Protein AF-A0A959JE28-F1 (afdb_monomer_lite)

pLDDT: mean 93.63, std 6.86, range [55.09, 98.75]

Secondary structure (DSSP, 8-state):
-B-BSSS-EEEEEEEEESSS-EEEEETTEE-HHHHHHHHHHHHHTTTTSGGGGGEEEEEEEEESS-TTS-SSHHHHHHHHHHHHHHHHHHHHHT----HHHHHHHHHHHHHHHSGGGGGGGSSSBEEES--TTSTT--SSSEEE-S---HHHHT-EEEEEE---SPPSS-HHHHHHTTTT-TTHHHHHHHHHHHHHHHHHHHHHT-HHHHHHHHHHHHHHHHHHHHTSSS------HHHHHHHHHHHHHHHHH----EEEE-SSSPEEEEE-GGGHHHHHHHHHHHHHHH--SEEEEEEB-----PPP-

Sequence (309 aa):
SFTLSNAFTETTINYGPGSGQVQFHFAGQENPAFAQRIRSYLKQISTYLPHLSQWDLDIHTDNSFPHSAGIASSASAMSALVLGLVDMEQEVLGASFDEDAFRNRVSFLSRLASGSACRSVFPQGALWGSTPEVAGSSDLFAVGIPALHEDFLRYQDSIIIIHAGAKAVSSSAGHELMNGHPFATSRYDQARQNLKELLHA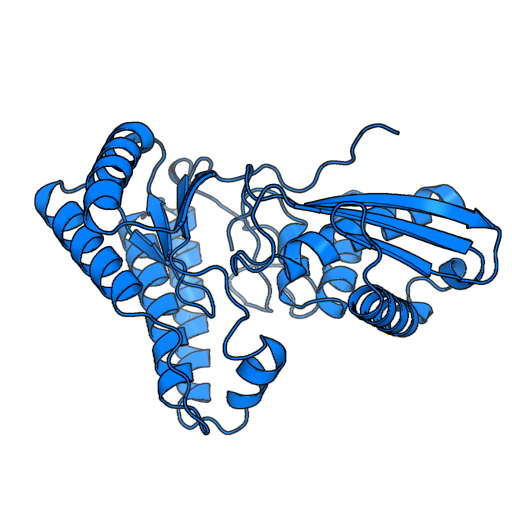LKEGDVNLFGQLAEYEALTLHGLMLCSKPGFTLLKPETLAWIDALRNYRDESGIPVFFTLDAGPNLHILYPYAHQQTVHAWITNQAEHLSPLRVLHDEMGSGPVKLGS

Structure (mmCIF, N/CA/C/O backbone):
data_AF-A0A959JE28-F1
#
_entry.id   AF-A0A959JE28-F1
#
loop_
_atom_site.group_PDB
_atom_site.id
_atom_site.type_symbol
_atom_site.label_atom_id
_atom_site.label_alt_id
_atom_site.label_comp_id
_atom_site.label_asym_id
_atom_site.label_entity_id
_atom_site.label_seq_id
_atom_site.pdbx_PDB_ins_code
_atom_site.Cartn_x
_atom_site.Cartn_y
_atom_site.Cartn_z
_atom_site.occupancy
_atom_site.B_iso_or_equiv
_atom_site.auth_seq_id
_atom_site.auth_comp_id
_atom_site.auth_asym_id
_atom_site.auth_atom_id
_atom_site.pdbx_PDB_model_num
ATOM 1 N N . SER A 1 1 ? -5.929 -3.996 -0.871 1.00 94.12 1 SER A N 1
ATOM 2 C CA . SER A 1 1 ? -5.402 -2.675 -0.467 1.00 94.12 1 SER A CA 1
ATOM 3 C C . SER A 1 1 ? -6.019 -1.617 -1.343 1.00 94.12 1 SER A C 1
ATOM 5 O O . SER A 1 1 ? -6.455 -1.949 -2.441 1.00 94.12 1 SER A O 1
ATOM 7 N N . PHE A 1 2 ? -6.006 -0.378 -0.875 1.00 96.25 2 PHE A N 1
ATOM 8 C CA . PHE A 1 2 ? -6.302 0.793 -1.686 1.00 96.25 2 PHE A CA 1
ATOM 9 C C . PHE A 1 2 ? -5.014 1.390 -2.257 1.00 96.25 2 PHE A C 1
ATOM 11 O O . PHE A 1 2 ? -3.950 1.292 -1.643 1.00 96.25 2 PHE A O 1
ATOM 18 N N . THR A 1 3 ? -5.116 1.922 -3.466 1.00 96.06 3 THR A N 1
ATOM 19 C CA . THR A 1 3 ? -4.095 2.692 -4.170 1.00 96.06 3 THR A CA 1
ATOM 20 C C . THR A 1 3 ? -4.376 4.159 -3.888 1.00 96.06 3 THR A C 1
ATOM 22 O O . THR A 1 3 ? -5.520 4.586 -4.005 1.00 96.06 3 THR A O 1
ATOM 25 N N . LEU A 1 4 ? -3.352 4.917 -3.509 1.00 95.88 4 LEU A N 1
ATOM 26 C CA . LEU A 1 4 ? -3.477 6.318 -3.107 1.00 95.88 4 LEU A CA 1
ATOM 27 C C . LEU A 1 4 ? -2.983 7.271 -4.203 1.00 95.88 4 LEU A C 1
ATOM 29 O O . LEU A 1 4 ? -2.247 6.852 -5.098 1.00 95.88 4 LEU A O 1
ATOM 33 N N . SER A 1 5 ? -3.400 8.536 -4.138 1.00 95.44 5 SER A N 1
ATOM 34 C CA . SER A 1 5 ? -3.108 9.553 -5.159 1.00 95.44 5 SER A CA 1
ATOM 35 C C . SER A 1 5 ? -1.878 10.395 -4.838 1.00 95.44 5 SER A C 1
ATOM 37 O O . SER A 1 5 ? -1.063 10.669 -5.714 1.00 95.44 5 SER A O 1
ATOM 39 N N . ASN A 1 6 ? -1.750 10.839 -3.590 1.00 94.50 6 ASN A N 1
ATOM 40 C CA . ASN A 1 6 ? -0.791 11.861 -3.183 1.00 94.50 6 ASN A CA 1
ATOM 41 C C . ASN A 1 6 ? 0.476 11.260 -2.575 1.00 94.50 6 ASN A C 1
ATOM 43 O O . ASN A 1 6 ? 1.529 11.890 -2.636 1.00 94.50 6 ASN A O 1
ATOM 47 N N . ALA A 1 7 ? 0.408 10.050 -2.024 1.00 92.62 7 ALA A N 1
ATOM 48 C CA . ALA A 1 7 ? 1.541 9.249 -1.588 1.00 92.62 7 ALA A CA 1
ATOM 49 C C . ALA A 1 7 ? 2.053 8.376 -2.746 1.00 92.62 7 ALA A C 1
ATOM 51 O O . ALA A 1 7 ? 1.689 7.206 -2.876 1.00 92.62 7 ALA A O 1
ATOM 52 N N . PHE A 1 8 ? 2.920 8.943 -3.586 1.00 93.19 8 PHE A N 1
ATOM 53 C CA . PHE A 1 8 ? 3.426 8.299 -4.796 1.00 93.19 8 PHE A CA 1
ATOM 54 C C . PHE A 1 8 ? 4.956 8.245 -4.844 1.00 93.19 8 PHE A C 1
ATOM 56 O O . PHE A 1 8 ? 5.663 8.937 -4.106 1.00 93.19 8 PHE A O 1
ATOM 63 N N . THR A 1 9 ? 5.450 7.394 -5.743 1.00 94.56 9 THR A N 1
ATOM 64 C CA . THR A 1 9 ? 6.862 7.281 -6.109 1.00 94.56 9 THR A CA 1
ATOM 65 C C . THR A 1 9 ? 7.016 7.618 -7.580 1.00 94.56 9 THR A C 1
ATOM 67 O O . THR A 1 9 ? 6.320 7.043 -8.415 1.00 94.56 9 THR A O 1
ATOM 70 N N . GLU A 1 10 ? 7.967 8.486 -7.893 1.00 95.56 10 GLU A N 1
ATOM 71 C CA . GLU A 1 10 ? 8.413 8.726 -9.260 1.00 95.56 10 GLU A CA 1
ATOM 72 C C . GLU A 1 10 ? 9.692 7.932 -9.515 1.00 95.56 10 GLU A C 1
ATOM 74 O O . GLU A 1 10 ? 10.532 7.742 -8.628 1.00 95.56 10 GLU A O 1
ATOM 79 N N . THR A 1 11 ? 9.821 7.381 -10.719 1.00 96.31 11 THR A N 1
ATOM 80 C CA . THR A 1 11 ? 11.024 6.669 -11.151 1.00 96.31 11 THR A CA 1
ATOM 81 C C . THR A 1 11 ? 11.283 6.952 -12.619 1.00 96.31 11 THR A C 1
ATOM 83 O O . THR A 1 11 ? 10.428 6.690 -13.460 1.00 96.31 11 THR A O 1
ATOM 86 N N . THR A 1 12 ? 12.486 7.431 -12.910 1.00 96.69 12 THR A N 1
ATOM 87 C CA . THR A 1 12 ? 13.012 7.618 -14.260 1.00 96.69 12 THR A CA 1
ATOM 88 C C . THR A 1 12 ? 14.109 6.591 -14.492 1.00 96.69 12 THR A C 1
ATOM 90 O O . THR A 1 12 ? 14.997 6.425 -13.653 1.00 96.69 12 THR A O 1
ATOM 93 N N . ILE A 1 13 ? 14.052 5.894 -15.625 1.00 96.62 13 ILE A N 1
ATOM 94 C CA . ILE A 1 13 ? 15.073 4.932 -16.041 1.00 96.62 13 ILE A CA 1
ATOM 95 C C . ILE A 1 13 ? 15.685 5.455 -17.333 1.00 96.62 13 ILE A C 1
ATOM 97 O O . ILE A 1 13 ? 15.077 5.352 -18.395 1.00 96.62 13 ILE A O 1
ATOM 101 N N . ASN A 1 14 ? 16.890 6.007 -17.239 1.00 96.12 14 ASN A N 1
ATOM 102 C CA . ASN A 1 14 ? 17.704 6.284 -18.413 1.00 96.12 14 ASN A CA 1
ATOM 103 C C . ASN A 1 14 ? 18.438 4.999 -18.793 1.00 96.12 14 ASN A C 1
ATOM 105 O O . ASN A 1 14 ? 18.961 4.304 -17.918 1.00 96.12 14 ASN A O 1
ATOM 109 N N . TYR A 1 15 ? 18.493 4.675 -20.080 1.00 96.12 15 TYR A N 1
ATOM 110 C CA . TYR A 1 15 ? 19.144 3.453 -20.534 1.00 96.12 15 TYR A CA 1
ATOM 111 C C . TYR A 1 15 ? 19.868 3.637 -21.869 1.00 96.12 15 TYR A C 1
ATOM 113 O O . TYR A 1 15 ? 19.502 4.475 -22.692 1.00 96.12 15 TYR A O 1
ATOM 121 N N . GLY A 1 16 ? 20.916 2.842 -22.086 1.00 95.75 16 GLY A N 1
ATOM 122 C CA . GLY A 1 16 ? 21.683 2.820 -23.333 1.00 95.75 16 GLY A CA 1
ATOM 123 C C . GLY A 1 16 ? 22.404 1.484 -23.540 1.00 95.75 16 GLY A C 1
ATOM 124 O O . GLY A 1 16 ? 22.547 0.728 -22.576 1.00 95.75 16 GLY A O 1
ATOM 125 N N . PRO A 1 17 ? 22.831 1.145 -24.772 1.00 95.69 17 PRO A N 1
ATOM 126 C CA . PRO A 1 17 ? 23.521 -0.115 -25.039 1.00 95.69 17 PRO A CA 1
ATOM 127 C C . PRO A 1 17 ? 24.769 -0.260 -24.163 1.00 95.69 17 PRO A C 1
ATOM 129 O O . PRO A 1 17 ? 25.569 0.670 -24.065 1.00 95.69 17 PRO A O 1
ATOM 132 N N . GLY A 1 18 ? 24.946 -1.424 -23.542 1.00 94.75 18 GLY A N 1
ATOM 133 C CA . GLY A 1 18 ? 25.962 -1.614 -22.514 1.00 94.75 18 GLY A CA 1
ATOM 134 C C . GLY A 1 18 ? 26.142 -3.063 -22.070 1.00 94.75 18 GLY A C 1
ATOM 135 O O . GLY A 1 18 ? 25.925 -4.007 -22.829 1.00 94.75 18 GLY A O 1
ATOM 136 N N . SER A 1 19 ? 26.589 -3.234 -20.827 1.00 92.75 19 SER A N 1
ATOM 137 C CA . SER A 1 19 ? 26.969 -4.526 -20.234 1.00 92.75 19 SER A CA 1
ATOM 138 C C . SER A 1 19 ? 26.137 -4.912 -19.006 1.00 92.75 19 SER A C 1
ATOM 140 O O . SER A 1 19 ? 26.530 -5.806 -18.252 1.00 92.75 19 SER A O 1
ATOM 142 N N . GLY A 1 20 ? 25.002 -4.240 -18.784 1.00 91.69 20 GLY A N 1
ATOM 143 C CA . GLY A 1 20 ? 24.127 -4.498 -17.641 1.00 91.69 20 GLY A CA 1
ATOM 144 C C . GLY A 1 20 ? 24.533 -3.734 -16.379 1.00 91.69 20 GLY A C 1
ATOM 145 O O . GLY A 1 20 ? 24.240 -4.191 -15.270 1.00 91.69 20 GLY A O 1
ATOM 146 N N . GLN A 1 21 ? 25.256 -2.618 -16.509 1.00 93.75 21 GLN A N 1
ATOM 147 C CA . GLN A 1 21 ? 25.608 -1.771 -15.369 1.00 93.75 21 GLN A CA 1
ATOM 148 C C . GLN A 1 21 ? 24.368 -1.074 -14.812 1.00 93.75 21 GLN A C 1
ATOM 150 O O . GLN A 1 21 ? 23.450 -0.732 -15.548 1.00 93.75 21 GLN A O 1
ATOM 155 N N . VAL A 1 22 ? 24.347 -0.854 -13.496 1.00 95.06 22 VAL A N 1
ATOM 156 C CA . VAL A 1 22 ? 23.227 -0.194 -12.813 1.00 95.06 22 VAL A CA 1
ATOM 157 C C . VAL A 1 22 ? 23.751 0.895 -11.894 1.00 95.06 22 VAL A C 1
ATOM 159 O O . VAL A 1 22 ? 24.426 0.594 -10.899 1.00 95.06 22 VAL A O 1
ATOM 162 N N . GLN A 1 23 ? 23.380 2.132 -12.205 1.00 95.25 23 GLN A N 1
ATOM 163 C CA . GLN A 1 23 ? 23.477 3.293 -11.328 1.00 95.25 23 GLN A CA 1
ATOM 164 C C . GLN A 1 23 ? 22.104 3.579 -10.718 1.00 95.25 23 GLN A C 1
ATOM 166 O O . GLN A 1 23 ? 21.068 3.327 -11.334 1.00 95.25 23 GLN A O 1
ATOM 171 N N . PHE A 1 24 ? 22.095 4.025 -9.464 1.00 96.31 24 PHE A N 1
ATOM 172 C CA . PHE A 1 24 ? 20.857 4.256 -8.732 1.00 96.31 24 PHE A CA 1
ATOM 173 C C . PHE A 1 24 ? 20.981 5.464 -7.810 1.00 96.31 24 PHE A C 1
ATOM 175 O O . PHE A 1 24 ? 21.850 5.504 -6.929 1.00 96.31 24 PHE A O 1
ATOM 182 N N . HIS A 1 25 ? 20.034 6.380 -7.970 1.00 95.50 25 HIS A N 1
ATOM 183 C CA . HIS A 1 25 ? 19.905 7.608 -7.212 1.00 95.50 25 HIS A CA 1
ATOM 184 C C . HIS A 1 25 ? 18.536 7.656 -6.527 1.00 95.50 25 HIS A C 1
ATOM 186 O O . HIS A 1 25 ? 17.498 7.468 -7.162 1.00 95.50 25 HIS A O 1
ATOM 192 N N . PHE A 1 26 ? 18.534 7.927 -5.223 1.00 92.38 26 PHE A N 1
ATOM 193 C CA . PHE A 1 26 ? 17.330 8.215 -4.448 1.00 92.38 26 PHE A CA 1
ATOM 194 C C . PHE A 1 26 ? 17.382 9.668 -3.983 1.00 92.38 26 PHE A C 1
ATOM 196 O O . PHE A 1 26 ? 18.357 10.060 -3.340 1.00 92.38 26 PHE A O 1
ATOM 203 N N . ALA A 1 27 ? 16.364 10.462 -4.316 1.00 91.25 27 ALA A N 1
ATOM 204 C CA . ALA A 1 27 ? 16.329 11.899 -4.028 1.00 91.25 27 ALA A CA 1
ATOM 205 C C . ALA A 1 27 ? 17.595 12.650 -4.491 1.00 91.25 27 ALA A C 1
ATOM 207 O O . ALA A 1 27 ? 18.170 13.468 -3.771 1.00 91.25 27 ALA A O 1
ATOM 208 N N . GLY A 1 28 ? 18.076 12.306 -5.691 1.00 92.88 28 GLY A N 1
ATOM 209 C CA . GLY A 1 28 ? 19.274 12.891 -6.302 1.00 92.88 28 GLY A CA 1
ATOM 210 C C . GLY A 1 28 ? 20.607 12.458 -5.681 1.00 92.88 28 GLY A C 1
ATOM 211 O O . GLY A 1 28 ? 21.650 12.964 -6.087 1.00 92.88 28 GLY A O 1
ATOM 212 N N . GLN A 1 29 ? 20.607 11.537 -4.713 1.00 93.19 29 GLN A N 1
ATOM 213 C CA . GLN A 1 29 ? 21.820 11.042 -4.058 1.00 93.19 29 GLN A CA 1
ATOM 214 C C . GLN A 1 29 ? 22.056 9.566 -4.368 1.00 93.19 29 GLN A C 1
ATOM 216 O O . GLN A 1 29 ? 21.118 8.769 -4.405 1.00 93.19 29 GLN A O 1
ATOM 221 N N . GLU A 1 30 ? 23.320 9.180 -4.542 1.00 93.69 30 GLU A N 1
ATOM 222 C CA . GLU A 1 30 ? 23.682 7.771 -4.686 1.00 93.69 30 GLU A CA 1
ATOM 223 C C . GLU A 1 30 ? 23.238 6.963 -3.463 1.00 93.69 30 GLU A C 1
ATOM 225 O O . GLU A 1 30 ? 23.442 7.355 -2.311 1.00 93.69 30 GLU A O 1
ATOM 230 N N . ASN A 1 31 ? 22.678 5.779 -3.711 1.00 89.56 31 ASN A N 1
ATOM 231 C CA . ASN A 1 31 ? 22.328 4.845 -2.647 1.00 89.56 31 ASN A CA 1
ATOM 232 C C . ASN A 1 31 ? 22.896 3.449 -2.949 1.00 89.56 31 ASN A C 1
ATOM 234 O O . ASN A 1 31 ? 22.206 2.608 -3.535 1.00 89.56 31 ASN A O 1
ATOM 238 N N . PRO A 1 32 ? 24.150 3.165 -2.541 1.00 90.62 32 PRO A N 1
ATOM 239 C CA . PRO A 1 32 ? 24.831 1.916 -2.886 1.00 90.62 32 PRO A CA 1
ATOM 240 C C . PRO A 1 32 ? 24.117 0.654 -2.386 1.00 90.62 32 PRO A C 1
ATOM 242 O O . PRO A 1 32 ? 24.112 -0.372 -3.072 1.00 90.62 32 PRO A O 1
ATOM 245 N N . ALA A 1 33 ? 23.488 0.721 -1.208 1.00 87.62 33 ALA A N 1
ATOM 246 C CA . ALA A 1 33 ? 22.751 -0.402 -0.633 1.00 87.62 33 ALA A CA 1
ATOM 247 C C . ALA A 1 33 ? 21.518 -0.748 -1.478 1.00 87.62 33 ALA A C 1
ATOM 249 O O . ALA A 1 33 ? 21.276 -1.918 -1.788 1.00 87.62 33 ALA A O 1
ATOM 250 N N . PHE A 1 34 ? 20.765 0.268 -1.904 1.00 87.50 34 PHE A N 1
ATOM 251 C CA . PHE A 1 34 ? 19.606 0.055 -2.761 1.00 87.50 34 PHE A CA 1
ATOM 252 C C . PHE A 1 34 ? 20.016 -0.330 -4.186 1.00 87.50 34 PHE A C 1
ATOM 254 O O . PHE A 1 34 ? 19.433 -1.255 -4.745 1.00 87.50 34 PHE A O 1
ATOM 261 N N . ALA A 1 35 ? 21.091 0.250 -4.728 1.00 91.69 35 ALA A N 1
ATOM 262 C CA . ALA A 1 35 ? 21.679 -0.177 -5.998 1.00 91.69 35 ALA A CA 1
ATOM 263 C C . ALA A 1 35 ? 22.008 -1.683 -5.991 1.00 91.69 35 ALA A C 1
ATOM 265 O O . ALA A 1 35 ? 21.699 -2.409 -6.936 1.00 91.69 35 ALA A O 1
ATOM 266 N N . GLN A 1 36 ? 22.576 -2.189 -4.890 1.00 92.88 36 GLN A N 1
ATOM 267 C CA . GLN A 1 36 ? 22.866 -3.614 -4.732 1.00 92.88 36 GLN A CA 1
ATOM 268 C C . GLN A 1 36 ? 21.601 -4.478 -4.646 1.00 92.88 36 GLN A C 1
ATOM 270 O O . GLN A 1 36 ? 21.575 -5.594 -5.181 1.00 92.88 36 GLN A O 1
ATOM 275 N N . ARG A 1 37 ? 20.543 -3.967 -4.005 1.00 91.69 37 ARG A N 1
ATOM 276 C CA . ARG A 1 37 ? 19.226 -4.614 -3.985 1.00 91.69 37 ARG A CA 1
ATOM 277 C C . ARG A 1 37 ? 18.641 -4.705 -5.395 1.00 91.69 37 ARG A C 1
ATOM 279 O O . ARG A 1 37 ? 18.196 -5.786 -5.774 1.00 91.69 37 ARG A O 1
ATOM 286 N N . ILE A 1 38 ? 18.699 -3.625 -6.178 1.00 94.50 38 ILE A N 1
ATOM 287 C CA . ILE A 1 38 ? 18.235 -3.618 -7.571 1.00 94.50 38 ILE A CA 1
ATOM 288 C C . ILE A 1 38 ? 19.039 -4.607 -8.412 1.00 94.50 38 ILE A C 1
ATOM 290 O O . ILE A 1 38 ? 18.441 -5.445 -9.075 1.00 94.50 38 ILE A O 1
ATOM 294 N N . ARG A 1 39 ? 20.374 -4.619 -8.319 1.00 95.25 39 ARG A N 1
ATOM 295 C CA . ARG A 1 39 ? 21.206 -5.606 -9.035 1.00 95.25 39 ARG A CA 1
ATOM 296 C C . ARG A 1 39 ? 20.839 -7.051 -8.692 1.00 95.25 39 ARG A C 1
ATOM 298 O O . ARG A 1 39 ? 20.723 -7.888 -9.585 1.00 95.25 39 ARG A O 1
ATOM 305 N N . SER A 1 40 ? 20.631 -7.347 -7.408 1.00 95.00 40 SER A N 1
ATOM 306 C CA . SER A 1 40 ? 20.196 -8.678 -6.961 1.00 95.00 40 SER A CA 1
ATOM 307 C C . SER A 1 40 ? 18.837 -9.056 -7.555 1.00 95.00 40 SER A C 1
ATOM 309 O O . SER A 1 40 ? 18.664 -10.177 -8.032 1.00 95.00 40 SER A O 1
ATOM 311 N N . TYR A 1 41 ? 17.903 -8.106 -7.579 1.00 96.31 41 TYR A N 1
ATOM 312 C CA . TYR A 1 41 ? 16.582 -8.287 -8.167 1.00 96.31 41 TYR A CA 1
ATOM 313 C C . TYR A 1 41 ? 16.637 -8.496 -9.690 1.00 96.31 41 TYR A C 1
ATOM 315 O O . TYR A 1 41 ? 16.074 -9.469 -10.183 1.00 96.31 41 TYR A O 1
ATOM 323 N N . LEU A 1 42 ? 17.376 -7.666 -10.435 1.00 96.31 42 LEU A N 1
ATOM 324 C CA . LEU A 1 42 ? 17.545 -7.823 -11.886 1.00 96.31 42 LEU A CA 1
ATOM 325 C C . LEU A 1 42 ? 18.159 -9.182 -12.242 1.00 96.31 42 LEU A C 1
ATOM 327 O O . LEU A 1 42 ? 17.711 -9.848 -13.172 1.00 96.31 42 LEU A O 1
ATOM 331 N N . LYS A 1 43 ? 19.129 -9.650 -11.446 1.00 95.62 43 LYS A N 1
ATOM 332 C CA . LYS A 1 43 ? 19.680 -11.002 -11.589 1.00 95.62 43 LYS A CA 1
ATOM 333 C C . LYS A 1 43 ? 18.613 -12.079 -11.366 1.00 95.62 43 LYS A C 1
ATOM 335 O O . LYS A 1 43 ? 18.548 -13.028 -12.146 1.00 95.62 43 LYS A O 1
ATOM 340 N N . GLN A 1 44 ? 17.778 -11.936 -10.335 1.00 95.81 44 GLN A N 1
ATOM 341 C CA . GLN A 1 44 ? 16.688 -12.870 -10.028 1.00 95.81 44 GLN A CA 1
ATOM 342 C C . GLN A 1 44 ? 15.664 -12.965 -11.167 1.00 95.81 44 GLN A C 1
ATOM 344 O O . GLN A 1 44 ? 15.167 -14.056 -11.435 1.00 95.81 44 GLN A O 1
ATOM 349 N N . ILE A 1 45 ? 15.362 -11.856 -11.847 1.00 96.38 45 ILE A N 1
ATOM 350 C CA . ILE A 1 45 ? 14.382 -11.830 -12.944 1.00 96.38 45 ILE A CA 1
ATOM 351 C C . ILE A 1 45 ? 14.998 -11.981 -14.340 1.00 96.38 45 ILE A C 1
ATOM 353 O O . ILE A 1 45 ? 14.284 -11.856 -15.332 1.00 96.38 45 ILE A O 1
ATOM 357 N N . SER A 1 46 ? 16.298 -12.262 -14.439 1.00 95.12 46 SER A N 1
ATOM 358 C CA . SER A 1 46 ? 17.022 -12.339 -15.718 1.00 95.12 46 SER A CA 1
ATOM 359 C C . SER A 1 46 ? 16.427 -13.344 -16.709 1.00 95.12 46 SER A C 1
ATOM 361 O O . SER A 1 46 ? 16.514 -13.140 -17.913 1.00 95.12 46 SER A O 1
ATOM 363 N N . THR A 1 47 ? 15.760 -14.398 -16.235 1.00 95.94 47 THR A N 1
ATOM 364 C CA . THR A 1 47 ? 15.046 -15.347 -17.105 1.00 95.94 47 THR A CA 1
ATOM 365 C C . THR A 1 47 ? 13.776 -14.761 -17.721 1.00 95.94 47 THR A C 1
ATOM 367 O O . THR A 1 47 ? 13.336 -15.237 -18.762 1.00 95.94 47 THR A O 1
ATOM 370 N N . TYR A 1 48 ? 13.179 -13.747 -17.090 1.00 95.25 48 TYR A N 1
ATOM 371 C CA . TYR A 1 48 ? 11.976 -13.065 -17.570 1.00 95.25 48 TYR A CA 1
ATOM 372 C C . TYR A 1 48 ? 12.295 -11.835 -18.424 1.00 95.25 48 TYR A C 1
ATOM 374 O O . TYR A 1 48 ? 11.519 -11.534 -19.328 1.00 95.25 48 TYR A O 1
ATOM 382 N N . LEU A 1 49 ? 13.413 -11.152 -18.143 1.00 94.06 49 LEU A N 1
ATOM 383 C CA . LEU A 1 49 ? 13.911 -9.975 -18.869 1.00 94.06 49 LEU A CA 1
ATOM 384 C C . LEU A 1 49 ? 15.394 -10.154 -19.271 1.00 94.06 49 LEU A C 1
ATOM 386 O O . LEU A 1 49 ? 16.262 -9.422 -18.789 1.00 94.06 49 LEU A O 1
ATOM 390 N N . PRO A 1 50 ? 15.728 -11.129 -20.141 1.00 93.25 50 PRO A N 1
ATOM 391 C CA . PRO A 1 50 ? 17.122 -11.461 -20.460 1.00 93.25 50 PRO A CA 1
ATOM 392 C C . PRO A 1 50 ? 17.856 -10.359 -21.230 1.00 93.25 50 PRO A C 1
ATOM 394 O O . PRO A 1 50 ? 19.079 -10.278 -21.170 1.00 93.25 50 PRO A O 1
ATOM 397 N N . HIS A 1 51 ? 17.127 -9.494 -21.937 1.00 91.62 51 HIS A N 1
ATOM 398 C CA . HIS A 1 51 ? 17.711 -8.407 -22.718 1.00 91.62 51 HIS A CA 1
ATOM 399 C C . HIS A 1 51 ? 18.401 -7.353 -21.840 1.00 91.62 51 HIS A C 1
ATOM 401 O O . HIS A 1 51 ? 19.335 -6.716 -22.314 1.00 91.62 51 HIS A O 1
ATOM 407 N N . LEU A 1 52 ? 18.016 -7.203 -20.563 1.00 94.25 52 LEU A N 1
ATOM 408 C CA . LEU A 1 52 ? 18.578 -6.188 -19.661 1.00 94.25 52 LEU A CA 1
ATOM 409 C C . LEU A 1 52 ? 20.098 -6.304 -19.470 1.00 94.25 52 LEU A C 1
ATOM 411 O O . LEU A 1 52 ? 20.739 -5.316 -19.140 1.00 94.25 52 LEU A O 1
ATOM 415 N N . SER A 1 53 ? 20.712 -7.467 -19.721 1.00 93.44 53 SER A N 1
ATOM 416 C CA . SER A 1 53 ? 22.176 -7.602 -19.661 1.00 93.44 53 SER A CA 1
ATOM 417 C C . SER A 1 53 ? 22.919 -6.861 -20.781 1.00 93.44 53 SER A C 1
ATOM 419 O O . SER A 1 53 ? 24.143 -6.795 -20.753 1.00 93.44 53 SER A O 1
ATOM 421 N N . GLN A 1 54 ? 22.202 -6.370 -21.794 1.00 95.12 54 GLN A N 1
ATOM 422 C CA . GLN A 1 54 ? 22.745 -5.638 -22.944 1.00 95.12 54 GLN A CA 1
ATOM 423 C C . GLN A 1 54 ? 22.571 -4.120 -22.806 1.00 95.12 54 GLN A C 1
ATOM 425 O O . GLN A 1 54 ? 22.905 -3.383 -23.732 1.00 95.12 54 GLN A O 1
ATOM 430 N N . TRP A 1 55 ? 22.037 -3.651 -21.676 1.00 96.19 55 TRP A N 1
ATOM 431 C CA . TRP A 1 55 ? 21.714 -2.247 -21.444 1.00 96.19 55 TRP A CA 1
ATOM 432 C C . TRP A 1 55 ? 22.277 -1.789 -20.106 1.00 96.19 55 TRP A C 1
ATOM 434 O O . TRP A 1 55 ? 22.093 -2.455 -19.091 1.00 96.19 55 TRP A O 1
ATOM 444 N N . ASP A 1 56 ? 22.952 -0.648 -20.103 1.00 97.00 56 ASP A N 1
ATOM 445 C CA . ASP A 1 56 ? 23.309 0.035 -18.865 1.00 97.00 56 ASP A CA 1
ATOM 446 C C . ASP A 1 56 ? 22.132 0.919 -18.440 1.00 97.00 56 ASP A C 1
ATOM 448 O O . ASP A 1 56 ? 21.533 1.603 -19.272 1.00 97.00 56 ASP A O 1
ATOM 452 N N . LEU A 1 57 ? 21.787 0.872 -17.153 1.00 97.31 57 LEU A N 1
ATOM 453 C CA . LEU A 1 57 ? 20.645 1.559 -16.557 1.00 97.31 57 LEU A CA 1
ATOM 454 C C . LEU A 1 57 ? 21.128 2.611 -15.555 1.00 97.31 57 LEU A C 1
ATOM 456 O O . LEU A 1 57 ? 21.907 2.305 -14.649 1.00 97.31 57 LEU A O 1
ATOM 460 N N . ASP A 1 58 ? 20.603 3.825 -15.667 1.00 96.94 58 ASP A N 1
ATOM 461 C CA . ASP A 1 58 ? 20.723 4.881 -14.666 1.00 96.94 58 ASP A CA 1
ATOM 462 C C . ASP A 1 58 ? 19.329 5.234 -14.133 1.00 96.94 58 ASP A C 1
ATOM 464 O O . ASP A 1 58 ? 18.485 5.798 -14.834 1.00 96.94 58 ASP A O 1
ATOM 468 N N . ILE A 1 59 ? 19.071 4.812 -12.895 1.00 97.25 59 ILE A N 1
ATOM 469 C CA . ILE A 1 59 ? 17.751 4.834 -12.266 1.00 97.25 59 ILE A CA 1
ATOM 470 C C . ILE A 1 59 ? 17.700 5.968 -11.246 1.00 97.25 59 ILE A C 1
ATOM 472 O O . ILE A 1 59 ? 18.471 5.983 -10.286 1.00 97.25 59 ILE A O 1
ATOM 476 N N . HIS A 1 60 ? 16.731 6.864 -11.398 1.00 96.62 60 HIS A N 1
ATOM 477 C CA . HIS A 1 60 ? 16.459 7.963 -10.470 1.00 96.62 60 HIS A CA 1
ATOM 478 C C . HIS A 1 60 ? 15.073 7.785 -9.879 1.00 96.62 60 HIS A C 1
ATOM 480 O O . HIS A 1 60 ? 14.117 7.583 -10.620 1.00 96.62 60 HIS A O 1
ATOM 486 N N . THR A 1 61 ? 14.939 7.854 -8.558 1.00 94.19 61 THR A N 1
ATOM 487 C CA . THR A 1 61 ? 13.636 7.718 -7.898 1.00 94.19 61 THR A CA 1
ATOM 488 C C . THR A 1 61 ? 13.483 8.658 -6.708 1.00 94.19 61 THR A C 1
ATOM 490 O O . THR A 1 61 ? 14.441 8.930 -5.981 1.00 94.19 61 THR A O 1
ATOM 493 N N . ASP A 1 62 ? 12.261 9.144 -6.509 1.00 92.88 62 ASP A N 1
ATOM 494 C CA . ASP A 1 62 ? 11.875 10.028 -5.410 1.00 92.88 62 ASP A CA 1
ATOM 495 C C . ASP A 1 62 ? 10.452 9.697 -4.922 1.00 92.88 62 ASP A C 1
ATOM 497 O O . ASP A 1 62 ? 9.685 9.042 -5.629 1.00 92.88 62 ASP A O 1
ATOM 501 N N . ASN A 1 63 ? 10.099 10.119 -3.707 1.00 91.44 63 ASN A N 1
ATOM 502 C CA . ASN A 1 63 ? 8.772 9.916 -3.125 1.00 91.44 63 ASN A CA 1
ATOM 503 C C . ASN A 1 63 ? 8.189 11.257 -2.680 1.00 91.44 63 ASN A C 1
ATOM 505 O O . ASN A 1 63 ? 8.869 12.052 -2.037 1.00 91.44 63 ASN A O 1
ATOM 509 N N . SER A 1 64 ? 6.880 11.439 -2.840 1.00 90.56 64 SER A N 1
ATOM 510 C CA . SER A 1 64 ? 6.171 12.628 -2.336 1.00 90.56 64 SER A CA 1
ATOM 511 C C . SER A 1 64 ? 6.093 12.722 -0.796 1.00 90.56 64 SER A C 1
ATOM 513 O O . SER A 1 64 ? 5.636 13.722 -0.228 1.00 90.56 64 SER A O 1
ATOM 515 N N . PHE A 1 65 ? 6.547 11.685 -0.090 1.00 83.19 65 PHE A N 1
ATOM 516 C CA . PHE A 1 65 ? 6.507 11.543 1.364 1.00 83.19 65 PHE A CA 1
ATOM 517 C C . PHE A 1 65 ? 7.899 11.250 1.952 1.00 83.19 65 PHE A C 1
ATOM 519 O O . PHE A 1 65 ? 8.776 10.732 1.256 1.00 83.19 65 PHE A O 1
ATOM 526 N N . PRO A 1 66 ? 8.134 11.551 3.249 1.00 73.94 66 PRO A N 1
ATOM 527 C CA . PRO A 1 66 ? 9.456 11.410 3.847 1.00 73.94 66 PRO A CA 1
ATOM 528 C C . PRO A 1 66 ? 9.987 9.979 3.744 1.00 73.94 66 PRO A C 1
ATOM 530 O O . PRO A 1 66 ? 9.275 9.005 4.018 1.00 73.94 66 PRO A O 1
ATOM 533 N N . HIS A 1 67 ? 11.273 9.850 3.413 1.00 68.94 67 HIS A N 1
ATOM 534 C CA . HIS A 1 67 ? 11.956 8.565 3.485 1.00 68.94 67 HIS A CA 1
ATOM 535 C C . HIS A 1 67 ? 11.821 7.993 4.905 1.00 68.94 67 HIS A C 1
ATOM 537 O O . HIS A 1 67 ? 11.933 8.723 5.887 1.00 68.94 67 HIS A O 1
ATOM 543 N N . SER A 1 68 ? 11.563 6.688 5.016 1.00 62.84 68 SER A N 1
ATOM 544 C CA . SER A 1 68 ? 11.333 5.992 6.296 1.00 62.84 68 SER A CA 1
ATOM 545 C C . SER A 1 68 ? 10.026 6.312 7.036 1.00 62.84 68 SER A C 1
ATOM 547 O O . SER A 1 68 ? 9.825 5.788 8.127 1.00 62.84 68 SER A O 1
ATOM 549 N N . ALA A 1 69 ? 9.070 7.033 6.435 1.00 62.28 69 ALA A N 1
ATOM 550 C CA . ALA A 1 69 ? 7.734 7.233 7.018 1.00 62.28 69 ALA A CA 1
ATOM 551 C C . ALA A 1 69 ? 6.889 5.943 7.125 1.00 62.28 69 ALA A C 1
ATOM 553 O O . ALA A 1 69 ? 5.726 5.993 7.501 1.00 62.28 69 ALA A O 1
ATOM 554 N N . GLY A 1 70 ? 7.415 4.768 6.770 1.00 62.47 70 GLY A N 1
ATOM 555 C CA . GLY A 1 70 ? 6.692 3.500 6.902 1.00 62.47 70 GLY A CA 1
ATOM 556 C C . GLY A 1 70 ? 5.520 3.297 5.930 1.00 62.47 70 GLY A C 1
ATOM 557 O O . GLY A 1 70 ? 4.994 2.190 5.913 1.00 62.47 70 GLY A O 1
ATOM 558 N N . ILE A 1 71 ? 5.196 4.286 5.088 1.00 66.25 71 ILE A N 1
ATOM 559 C CA . ILE A 1 71 ? 4.096 4.307 4.102 1.00 66.25 71 ILE A CA 1
ATOM 560 C C . ILE A 1 71 ? 4.473 3.483 2.865 1.00 66.25 71 ILE A C 1
ATOM 562 O O . ILE A 1 71 ? 4.797 4.033 1.819 1.00 66.25 71 ILE A O 1
ATOM 566 N N . ALA A 1 72 ? 4.577 2.160 3.013 1.00 68.88 72 ALA A N 1
ATOM 567 C CA . ALA A 1 72 ? 4.807 1.204 1.921 1.00 68.88 72 ALA A CA 1
ATOM 568 C C . ALA A 1 72 ? 5.860 1.594 0.843 1.00 68.88 72 ALA A C 1
ATOM 570 O O . ALA A 1 72 ? 5.781 1.119 -0.287 1.00 68.88 72 ALA A O 1
ATOM 571 N N . SER A 1 73 ? 6.891 2.381 1.185 1.00 79.75 73 SER A N 1
ATOM 572 C CA . SER A 1 73 ? 7.814 3.005 0.213 1.00 79.75 73 SER A CA 1
ATOM 573 C C . SER A 1 73 ? 8.528 2.015 -0.707 1.00 79.75 73 SER A C 1
ATOM 575 O O . SER A 1 73 ? 8.800 2.295 -1.869 1.00 79.75 73 SER A O 1
ATOM 577 N N . SER A 1 74 ? 8.827 0.817 -0.199 1.00 86.19 74 SER A N 1
ATOM 578 C CA . SER A 1 74 ? 9.440 -0.234 -1.008 1.00 86.19 74 SER A CA 1
ATOM 579 C C . SER A 1 74 ? 8.469 -0.853 -2.014 1.00 86.19 74 SER A C 1
ATOM 581 O O . SER A 1 74 ? 8.937 -1.430 -2.990 1.00 86.19 74 SER A O 1
ATOM 583 N N . ALA A 1 75 ? 7.161 -0.825 -1.761 1.00 91.44 75 ALA A N 1
ATOM 584 C CA . ALA A 1 75 ? 6.168 -1.398 -2.659 1.00 91.44 75 ALA A CA 1
ATOM 585 C C . ALA A 1 75 ? 5.981 -0.493 -3.881 1.00 91.44 75 ALA A C 1
ATOM 587 O O . ALA A 1 75 ? 6.168 -0.948 -5.007 1.00 91.44 75 ALA A O 1
ATOM 588 N N . SER A 1 76 ? 5.718 0.796 -3.650 1.00 93.12 76 SER A N 1
ATOM 589 C CA . SER A 1 76 ? 5.560 1.791 -4.713 1.00 93.12 76 SER A CA 1
ATOM 590 C C . SER A 1 76 ? 6.833 1.934 -5.555 1.00 93.12 76 SER A C 1
ATOM 592 O O . SER A 1 76 ? 6.750 1.853 -6.776 1.00 93.12 76 SER A O 1
ATOM 594 N N . ALA A 1 77 ? 8.016 2.011 -4.931 1.00 92.88 77 ALA A N 1
ATOM 595 C CA . ALA A 1 77 ? 9.283 2.136 -5.658 1.00 92.88 77 ALA A CA 1
ATOM 596 C C . ALA A 1 77 ? 9.608 0.924 -6.540 1.00 92.88 77 ALA A C 1
ATOM 598 O O . ALA A 1 77 ? 9.992 1.083 -7.697 1.00 92.88 77 ALA A O 1
ATOM 599 N N . MET A 1 78 ? 9.424 -0.303 -6.035 1.00 95.38 78 MET A N 1
ATOM 600 C CA . MET A 1 78 ? 9.663 -1.491 -6.864 1.00 95.38 78 MET A CA 1
ATOM 601 C C . MET A 1 78 ? 8.579 -1.663 -7.938 1.00 95.38 78 MET A C 1
ATOM 603 O O . MET A 1 78 ? 8.869 -2.199 -9.003 1.00 95.38 78 MET A O 1
ATOM 607 N N . SER A 1 79 ? 7.348 -1.202 -7.693 1.00 97.06 79 SER A N 1
ATOM 608 C CA . SER A 1 79 ? 6.302 -1.155 -8.719 1.00 97.06 79 SER A CA 1
ATOM 609 C C . SER A 1 79 ? 6.670 -0.181 -9.842 1.00 97.06 79 SER A C 1
ATOM 611 O O . SER A 1 79 ? 6.660 -0.578 -11.003 1.00 97.06 79 SER A O 1
ATOM 613 N N . ALA A 1 80 ? 7.061 1.052 -9.505 1.00 96.88 80 ALA A N 1
ATOM 614 C CA . ALA A 1 80 ? 7.472 2.084 -10.461 1.00 96.88 80 ALA A CA 1
ATOM 615 C C . ALA A 1 80 ? 8.690 1.656 -11.297 1.00 96.88 80 ALA A C 1
ATOM 617 O O . ALA A 1 80 ? 8.679 1.785 -12.520 1.00 96.88 80 ALA A O 1
ATOM 618 N N . LEU A 1 81 ? 9.696 1.045 -10.660 1.00 97.38 81 LEU A N 1
ATOM 619 C CA . LEU A 1 81 ? 10.837 0.455 -11.359 1.00 97.38 81 LEU A CA 1
ATOM 620 C C . LEU A 1 81 ? 10.395 -0.591 -12.391 1.00 97.38 81 LEU A C 1
ATOM 622 O O . LEU A 1 81 ? 10.827 -0.554 -13.537 1.00 97.38 81 LEU A O 1
ATOM 626 N N . VAL A 1 82 ? 9.552 -1.544 -11.992 1.00 98.00 82 VAL A N 1
ATOM 627 C CA . VAL A 1 82 ? 9.132 -2.633 -12.885 1.00 98.00 82 VAL A CA 1
ATOM 628 C C . VAL A 1 82 ? 8.244 -2.127 -14.017 1.00 98.00 82 VAL A C 1
ATOM 630 O O . VAL A 1 82 ? 8.393 -2.607 -15.136 1.00 98.00 82 VAL A O 1
ATOM 633 N N . LEU A 1 83 ? 7.378 -1.145 -13.757 1.00 97.25 83 LEU A N 1
ATOM 634 C CA . LEU A 1 83 ? 6.621 -0.454 -14.803 1.00 97.25 83 LEU A CA 1
ATOM 635 C C . LEU A 1 83 ? 7.563 0.111 -15.870 1.00 97.25 83 LEU A C 1
ATOM 637 O O . LEU A 1 83 ? 7.377 -0.184 -17.045 1.00 97.25 83 LEU A O 1
ATOM 641 N N . GLY A 1 84 ? 8.611 0.834 -15.458 1.00 96.38 84 GLY A N 1
ATOM 642 C CA . GLY A 1 84 ? 9.614 1.372 -16.378 1.00 96.38 84 GLY A CA 1
ATOM 643 C C . GLY A 1 84 ? 10.402 0.290 -17.126 1.00 96.38 84 GLY A C 1
ATOM 644 O O . GLY A 1 84 ? 10.640 0.426 -18.319 1.00 96.38 84 GLY A O 1
ATOM 645 N N . LEU A 1 85 ? 10.766 -0.818 -16.469 1.00 96.44 85 LEU A N 1
ATOM 646 C CA . LEU A 1 85 ? 11.493 -1.923 -17.116 1.00 96.44 85 LEU A CA 1
ATOM 647 C C . LEU A 1 85 ? 10.648 -2.659 -18.169 1.00 96.44 85 LEU A C 1
ATOM 649 O O . LEU A 1 85 ? 11.173 -3.044 -19.210 1.00 96.44 85 LEU A O 1
ATOM 653 N N . VAL A 1 86 ? 9.356 -2.879 -17.908 1.00 95.62 86 VAL A N 1
ATOM 654 C CA . VAL A 1 86 ? 8.455 -3.534 -18.876 1.00 95.62 86 VAL A CA 1
ATOM 655 C C . VAL A 1 86 ? 8.066 -2.568 -19.999 1.00 95.62 86 VAL A C 1
ATOM 657 O O . VAL A 1 86 ? 7.913 -2.984 -21.143 1.00 95.62 86 VAL A O 1
ATOM 660 N N . ASP A 1 87 ? 7.946 -1.273 -19.709 1.00 94.00 87 ASP A N 1
ATOM 661 C CA . ASP A 1 87 ? 7.770 -0.243 -20.736 1.00 94.00 87 ASP A CA 1
ATOM 662 C C . ASP A 1 87 ? 8.996 -0.149 -21.662 1.00 94.00 87 ASP A C 1
ATOM 664 O O . ASP A 1 87 ? 8.845 -0.213 -22.881 1.00 94.00 87 ASP A O 1
ATOM 668 N N . MET A 1 88 ? 10.208 -0.149 -21.094 1.00 93.62 88 MET A N 1
ATOM 669 C CA . MET A 1 88 ? 11.461 -0.262 -21.847 1.00 93.62 88 MET A CA 1
ATOM 670 C C . MET A 1 88 ? 11.496 -1.534 -22.706 1.00 93.62 88 MET A C 1
ATOM 672 O O . MET A 1 88 ? 11.889 -1.466 -23.866 1.00 93.62 88 MET A O 1
ATOM 676 N N . GLU A 1 89 ? 11.071 -2.690 -22.180 1.00 92.88 89 GLU A N 1
ATOM 677 C CA . GLU A 1 89 ? 11.008 -3.946 -22.945 1.00 92.88 89 GLU A CA 1
ATOM 678 C C . GLU A 1 89 ? 10.163 -3.802 -24.222 1.00 92.88 89 GLU A C 1
ATOM 680 O O . GLU A 1 89 ? 10.561 -4.299 -25.280 1.00 92.88 89 GLU A O 1
ATOM 685 N N . GLN A 1 90 ? 9.023 -3.109 -24.144 1.00 91.75 90 GLN A N 1
ATOM 686 C CA . GLN A 1 90 ? 8.176 -2.845 -25.312 1.00 91.75 90 GLN A CA 1
ATOM 687 C C . GLN A 1 90 ? 8.898 -1.991 -26.354 1.00 91.75 90 GLN A C 1
ATOM 689 O O . GLN A 1 90 ? 8.848 -2.309 -27.541 1.00 91.75 90 GLN A O 1
ATOM 694 N N . GLU A 1 91 ? 9.614 -0.956 -25.915 1.00 90.75 91 GLU A N 1
ATOM 695 C CA . GLU A 1 91 ? 10.359 -0.063 -26.801 1.00 90.75 91 GLU A CA 1
ATOM 696 C C . GLU A 1 91 ? 11.539 -0.775 -27.480 1.00 90.75 91 GLU A C 1
ATOM 698 O O . GLU A 1 91 ? 11.660 -0.748 -28.706 1.00 90.75 91 GLU A O 1
ATOM 703 N N . VAL A 1 92 ? 12.385 -1.468 -26.711 1.00 90.50 92 VAL A N 1
ATOM 704 C CA . VAL A 1 92 ? 13.635 -2.049 -27.233 1.00 90.50 92 VAL A CA 1
ATOM 705 C C . VAL A 1 92 ? 13.422 -3.335 -28.030 1.00 90.50 92 VAL A C 1
ATOM 707 O O . VAL A 1 92 ? 14.211 -3.631 -28.927 1.00 90.50 92 VAL A O 1
ATOM 710 N N . LEU A 1 93 ? 12.380 -4.115 -27.717 1.00 88.88 93 LEU A N 1
ATOM 711 C CA . LEU A 1 93 ? 12.072 -5.362 -28.430 1.00 88.88 93 LEU A CA 1
ATOM 712 C C . LEU A 1 93 ? 10.963 -5.202 -29.474 1.00 88.88 93 LEU A C 1
ATOM 714 O O . LEU A 1 93 ? 10.674 -6.161 -30.192 1.00 88.88 93 LEU A O 1
ATOM 718 N N . GLY A 1 94 ? 10.311 -4.037 -29.545 1.00 86.81 94 GLY A N 1
ATOM 719 C CA . GLY A 1 94 ? 9.085 -3.868 -30.326 1.00 86.81 94 GLY A CA 1
ATOM 720 C C . GLY A 1 94 ? 7.959 -4.794 -29.851 1.00 86.81 94 GLY A C 1
ATOM 721 O O . GLY A 1 94 ? 7.121 -5.210 -30.654 1.00 86.81 94 GLY A O 1
ATOM 722 N N . ALA A 1 95 ? 7.972 -5.182 -28.571 1.00 83.56 95 ALA A N 1
ATOM 723 C CA . ALA A 1 95 ? 6.924 -6.007 -27.990 1.00 83.56 95 ALA A CA 1
ATOM 724 C C . ALA A 1 95 ? 5.653 -5.170 -27.803 1.00 83.56 95 ALA A C 1
ATOM 726 O O . ALA A 1 95 ? 5.710 -3.987 -27.479 1.00 83.56 95 ALA A O 1
ATOM 727 N N . SER A 1 96 ? 4.495 -5.797 -27.989 1.00 86.94 96 SER A N 1
ATOM 728 C CA . SER A 1 96 ? 3.201 -5.172 -27.734 1.00 86.94 96 SER A CA 1
ATOM 729 C C . SER A 1 96 ? 2.408 -6.076 -26.810 1.00 86.94 96 SER A C 1
ATOM 731 O O . SER A 1 96 ? 2.125 -7.229 -27.145 1.00 86.94 96 SER A O 1
ATOM 733 N N . PHE A 1 97 ? 2.092 -5.556 -25.630 1.00 88.56 97 PHE A N 1
ATOM 734 C CA . PHE A 1 97 ? 1.183 -6.195 -24.695 1.00 88.56 97 PHE A CA 1
ATOM 735 C C . PHE A 1 97 ? -0.163 -5.480 -24.761 1.00 88.56 97 PHE A C 1
ATOM 737 O O . PHE A 1 97 ? -0.215 -4.252 -24.856 1.00 88.56 97 PHE A O 1
ATOM 744 N N . ASP A 1 98 ? -1.258 -6.236 -24.684 1.00 92.75 98 ASP A N 1
ATOM 745 C CA . ASP A 1 98 ? -2.513 -5.620 -24.270 1.00 92.75 98 ASP A CA 1
ATOM 746 C C . ASP A 1 98 ? -2.414 -5.167 -22.803 1.00 92.75 98 ASP A C 1
ATOM 748 O O . ASP A 1 98 ? -1.482 -5.513 -22.069 1.00 92.75 98 ASP A O 1
ATOM 752 N N . GLU A 1 99 ? -3.370 -4.349 -22.380 1.00 89.75 99 GLU A N 1
ATOM 753 C CA . GLU A 1 99 ? -3.329 -3.698 -21.075 1.00 89.75 99 GLU A CA 1
ATOM 754 C C . GLU A 1 99 ? -3.330 -4.705 -19.908 1.00 89.75 99 GLU A C 1
ATOM 756 O O . GLU A 1 99 ? -2.656 -4.495 -18.897 1.00 89.75 99 GLU A O 1
ATOM 761 N N . ASP A 1 100 ? -4.032 -5.831 -20.051 1.00 90.69 100 ASP A N 1
ATOM 762 C CA . ASP A 1 100 ? -4.134 -6.853 -19.010 1.00 90.69 100 ASP A CA 1
ATOM 763 C C . ASP A 1 100 ? -2.884 -7.733 -18.955 1.00 90.69 100 ASP A C 1
ATOM 765 O O . ASP A 1 100 ? -2.381 -8.034 -17.868 1.00 90.69 100 ASP A O 1
ATOM 769 N N . ALA A 1 101 ? -2.326 -8.098 -20.108 1.00 92.38 101 ALA A N 1
ATOM 770 C CA . ALA A 1 101 ? -1.046 -8.783 -20.215 1.00 92.38 101 ALA A CA 1
ATOM 771 C C . ALA A 1 101 ? 0.087 -7.920 -19.644 1.00 92.38 101 ALA A C 1
ATOM 773 O O . ALA A 1 101 ? 0.914 -8.428 -18.879 1.00 92.38 101 ALA A O 1
ATOM 774 N N . PHE A 1 102 ? 0.088 -6.617 -19.944 1.00 94.19 102 PHE A N 1
ATOM 775 C CA . PHE A 1 102 ? 1.032 -5.655 -19.381 1.00 94.19 102 PHE A CA 1
ATOM 776 C C . PHE A 1 102 ? 0.900 -5.593 -17.856 1.00 94.19 102 PHE A C 1
ATOM 778 O O . PHE A 1 102 ? 1.873 -5.843 -17.141 1.00 94.19 102 PHE A O 1
ATOM 785 N N . ARG A 1 103 ? -0.313 -5.351 -17.337 1.00 94.56 103 ARG A N 1
ATOM 786 C CA . ARG A 1 103 ? -0.571 -5.278 -15.890 1.00 94.56 103 ARG A CA 1
ATOM 787 C C . ARG A 1 103 ? -0.181 -6.556 -15.159 1.00 94.56 103 ARG A C 1
ATOM 789 O O . ARG A 1 103 ? 0.504 -6.481 -14.141 1.00 94.56 103 ARG A O 1
ATOM 796 N N . ASN A 1 104 ? -0.562 -7.725 -15.671 1.00 94.50 104 ASN A N 1
ATOM 797 C CA . ASN A 1 104 ? -0.229 -9.007 -15.048 1.00 94.50 104 ASN A CA 1
ATOM 798 C C . ASN A 1 104 ? 1.281 -9.261 -15.046 1.00 94.50 104 ASN A C 1
ATOM 800 O O . ASN A 1 104 ? 1.823 -9.717 -14.038 1.00 94.50 104 ASN A O 1
ATOM 804 N N . ARG A 1 105 ? 1.976 -8.929 -16.142 1.00 96.38 105 ARG A N 1
ATOM 805 C CA . ARG A 1 105 ? 3.436 -9.052 -16.238 1.00 96.38 105 ARG A CA 1
ATOM 806 C C . ARG A 1 105 ? 4.139 -8.144 -15.235 1.00 96.38 105 ARG A C 1
ATOM 808 O O . ARG A 1 105 ? 4.988 -8.624 -14.483 1.00 96.38 105 ARG A O 1
ATOM 815 N N . VAL A 1 106 ? 3.759 -6.868 -15.184 1.00 97.69 106 VAL A N 1
ATOM 816 C CA . VAL A 1 106 ? 4.291 -5.907 -14.210 1.00 97.69 106 VAL A CA 1
ATOM 817 C C . VAL A 1 106 ? 3.999 -6.396 -12.794 1.00 97.69 106 VAL A C 1
ATOM 819 O O . VAL A 1 106 ? 4.922 -6.549 -12.005 1.00 97.69 106 VAL A O 1
ATOM 822 N N . SER A 1 107 ? 2.750 -6.742 -12.481 1.00 98.19 107 SER A N 1
ATOM 823 C CA . SER A 1 107 ? 2.344 -7.206 -11.151 1.00 98.19 107 SER A CA 1
ATOM 824 C C . SER A 1 107 ? 3.132 -8.444 -10.697 1.00 98.19 107 SER A C 1
ATOM 826 O O . SER A 1 107 ? 3.645 -8.481 -9.574 1.00 98.19 107 SER A O 1
ATOM 828 N N . PHE A 1 108 ? 3.313 -9.427 -11.584 1.00 98.38 108 PHE A N 1
ATOM 829 C CA . PHE A 1 108 ? 4.111 -10.627 -11.328 1.00 98.38 108 PHE A CA 1
ATOM 830 C C . PHE A 1 108 ? 5.574 -10.305 -11.000 1.00 98.38 108 PHE A C 1
ATOM 832 O O . PHE A 1 108 ? 6.121 -10.831 -10.023 1.00 98.38 108 PHE A O 1
ATOM 839 N N . LEU A 1 109 ? 6.209 -9.444 -11.799 1.00 98.31 109 LEU A N 1
ATOM 840 C CA . LEU A 1 109 ? 7.602 -9.041 -11.606 1.00 98.31 109 LEU A CA 1
ATOM 841 C C . LEU A 1 109 ? 7.753 -8.180 -10.340 1.00 98.31 109 LEU A C 1
ATOM 843 O O . LEU A 1 109 ? 8.606 -8.463 -9.500 1.00 98.31 109 LEU A O 1
ATOM 847 N N . SER A 1 110 ? 6.857 -7.217 -10.112 1.00 98.00 110 SER A N 1
ATOM 848 C CA . SER A 1 110 ? 6.828 -6.387 -8.902 1.00 98.00 110 SER A CA 1
ATOM 849 C C . SER A 1 110 ? 6.706 -7.229 -7.632 1.00 98.00 110 SER A C 1
ATOM 851 O O . SER A 1 110 ? 7.418 -6.974 -6.661 1.00 98.00 110 SER A O 1
ATOM 853 N N . ARG A 1 111 ? 5.883 -8.286 -7.633 1.00 97.62 111 ARG A N 1
ATOM 854 C CA . ARG A 1 111 ? 5.788 -9.225 -6.501 1.00 97.62 111 ARG A CA 1
ATOM 855 C C . ARG A 1 111 ? 7.147 -9.853 -6.161 1.00 97.62 111 ARG A C 1
ATOM 857 O O . ARG A 1 111 ? 7.473 -9.985 -4.983 1.00 97.62 111 ARG A O 1
ATOM 864 N N . LEU A 1 112 ? 7.936 -10.243 -7.169 1.00 96.62 112 LEU A N 1
ATOM 865 C CA . LEU A 1 112 ? 9.265 -10.840 -6.965 1.00 96.62 112 LEU A CA 1
ATOM 866 C C . LEU A 1 112 ? 10.264 -9.848 -6.349 1.00 96.62 112 LEU A C 1
ATOM 868 O O . LEU A 1 112 ? 11.200 -10.266 -5.672 1.00 96.62 112 LEU A O 1
ATOM 872 N N . ALA A 1 113 ? 10.048 -8.551 -6.569 1.00 94.00 113 ALA A N 1
ATOM 873 C CA . ALA A 1 113 ? 10.859 -7.453 -6.053 1.00 94.00 113 ALA A CA 1
ATOM 874 C C . ALA A 1 113 ? 10.534 -7.105 -4.586 1.00 94.00 113 ALA A C 1
ATOM 876 O O . ALA A 1 113 ? 11.413 -6.845 -3.754 1.00 94.00 113 ALA A O 1
ATOM 877 N N . SER A 1 114 ? 9.237 -7.047 -4.288 1.00 92.44 114 SER A N 1
ATOM 878 C CA . SER A 1 114 ? 8.654 -6.777 -2.977 1.00 92.44 114 SER A CA 1
ATOM 879 C C . SER A 1 114 ? 7.197 -7.220 -3.028 1.00 92.44 114 SER A C 1
ATOM 881 O O . SER A 1 114 ? 6.422 -6.612 -3.754 1.00 92.44 114 SER A O 1
ATOM 883 N N . GLY A 1 115 ? 6.802 -8.240 -2.258 1.00 93.81 115 GLY A N 1
ATOM 884 C CA . GLY A 1 115 ? 5.502 -8.914 -2.410 1.00 93.81 115 GLY A CA 1
ATOM 885 C C . GLY A 1 115 ? 4.309 -7.976 -2.630 1.00 93.81 115 GLY A C 1
ATOM 886 O O . GLY A 1 115 ? 3.608 -8.100 -3.628 1.00 93.81 115 GLY A O 1
ATOM 887 N N . SER A 1 116 ? 4.122 -6.974 -1.766 1.00 94.62 116 SER A N 1
ATOM 888 C CA . SER A 1 116 ? 3.013 -6.012 -1.864 1.00 94.62 116 SER A CA 1
ATOM 889 C C . SER A 1 116 ? 3.071 -5.054 -3.063 1.00 94.62 116 SER A C 1
ATOM 891 O O . SER A 1 116 ? 2.034 -4.492 -3.405 1.00 94.62 116 SER A O 1
ATOM 893 N N . ALA A 1 117 ? 4.223 -4.886 -3.724 1.00 96.44 117 ALA A N 1
ATOM 894 C CA . ALA A 1 117 ? 4.386 -4.008 -4.891 1.00 96.44 117 ALA A CA 1
ATOM 895 C C . ALA A 1 117 ? 3.468 -4.404 -6.052 1.00 96.44 117 ALA A C 1
ATOM 897 O O . ALA A 1 117 ? 3.041 -3.552 -6.819 1.00 96.44 117 ALA A O 1
ATOM 898 N N . CYS A 1 118 ? 3.111 -5.686 -6.153 1.00 97.94 118 CYS A N 1
ATOM 899 C CA . CYS A 1 118 ? 2.216 -6.187 -7.192 1.00 97.94 118 CYS A CA 1
ATOM 900 C C . CYS A 1 118 ? 0.830 -5.526 -7.188 1.00 97.94 118 CYS A C 1
ATOM 902 O O . CYS A 1 118 ? 0.190 -5.448 -8.235 1.00 97.94 118 CYS A O 1
ATOM 904 N N . ARG A 1 119 ? 0.382 -5.033 -6.026 1.00 97.69 119 ARG A N 1
ATOM 905 C CA . ARG A 1 119 ? -0.908 -4.358 -5.843 1.00 97.69 119 ARG A CA 1
ATOM 906 C C . ARG A 1 119 ? -0.881 -2.891 -6.267 1.00 97.69 119 ARG A C 1
ATOM 908 O O . ARG A 1 119 ? -1.923 -2.367 -6.631 1.00 97.69 119 ARG A O 1
ATOM 915 N N . SER A 1 120 ? 0.291 -2.254 -6.271 1.00 96.88 120 SER A N 1
ATOM 916 C CA . SER A 1 120 ? 0.469 -0.843 -6.652 1.00 96.88 120 SER A CA 1
ATOM 917 C C . SER A 1 120 ? 0.358 -0.591 -8.162 1.00 96.88 120 SER A C 1
ATOM 919 O O . SER A 1 120 ? 0.477 0.545 -8.605 1.00 96.88 120 SER A O 1
ATOM 921 N N . VAL A 1 121 ? 0.128 -1.643 -8.951 1.00 96.50 121 VAL A N 1
ATOM 922 C CA . VAL A 1 121 ? -0.038 -1.587 -10.411 1.00 96.50 121 VAL A CA 1
ATOM 923 C C . VAL A 1 121 ? -1.478 -1.241 -10.813 1.00 96.50 121 VAL A C 1
ATOM 925 O O . VAL A 1 121 ? -1.721 -0.829 -11.943 1.00 96.50 121 VAL A O 1
ATOM 928 N N . PHE A 1 122 ? -2.442 -1.407 -9.903 1.00 96.12 122 PHE A N 1
ATOM 929 C CA . PHE A 1 122 ? -3.865 -1.290 -10.214 1.00 96.12 122 PHE A CA 1
ATOM 930 C C . PHE A 1 122 ? -4.453 0.040 -9.726 1.00 96.12 122 PHE A C 1
ATOM 932 O O . PHE A 1 122 ? -4.077 0.521 -8.648 1.00 96.12 122 PHE A O 1
ATOM 939 N N . PRO A 1 123 ? -5.406 0.619 -10.478 1.00 94.69 123 PRO A N 1
ATOM 940 C CA . PRO A 1 123 ? -6.186 1.753 -10.006 1.00 94.69 123 PRO A CA 1
ATOM 941 C C . PRO A 1 123 ? -7.063 1.348 -8.823 1.00 94.69 123 PRO A C 1
ATOM 943 O O . PRO A 1 123 ? -7.450 0.186 -8.706 1.00 94.69 123 PRO A O 1
ATOM 946 N N . GLN A 1 124 ? -7.428 2.329 -7.999 1.00 94.19 124 GLN A N 1
ATOM 947 C CA . GLN A 1 124 ? -8.372 2.229 -6.887 1.00 94.19 124 GLN A CA 1
ATOM 948 C C . GLN A 1 124 ? -7.969 1.208 -5.824 1.00 94.19 124 GLN A C 1
ATOM 950 O O . GLN A 1 124 ? -7.510 1.583 -4.754 1.00 94.19 124 GLN A O 1
ATOM 955 N N . GLY A 1 125 ? -8.122 -0.085 -6.083 1.00 94.31 125 GLY A N 1
ATOM 956 C CA . GLY A 1 125 ? -7.707 -1.114 -5.153 1.00 94.31 125 GLY A CA 1
ATOM 957 C C . GLY A 1 125 ? -7.370 -2.429 -5.830 1.00 94.31 125 GLY A C 1
ATOM 958 O O . GLY A 1 125 ? -7.827 -2.743 -6.928 1.00 94.31 125 GLY A O 1
ATOM 959 N N . ALA A 1 126 ? -6.575 -3.223 -5.120 1.00 97.06 126 ALA A N 1
ATOM 960 C CA . ALA A 1 126 ? -6.089 -4.506 -5.601 1.00 97.06 126 ALA A CA 1
ATOM 961 C C . ALA A 1 126 ? -6.133 -5.591 -4.526 1.00 97.06 126 ALA A C 1
ATOM 963 O O . ALA A 1 126 ? -5.965 -5.332 -3.324 1.00 97.06 126 ALA A O 1
ATOM 964 N N . LEU A 1 127 ? -6.267 -6.825 -4.991 1.00 97.62 127 LEU A N 1
ATOM 965 C CA . LEU A 1 127 ? -6.224 -8.054 -4.218 1.00 97.62 127 LEU A CA 1
ATOM 966 C C . LEU A 1 127 ? -5.033 -8.896 -4.677 1.00 97.62 127 LEU A C 1
ATOM 968 O O . LEU A 1 127 ? -4.827 -9.085 -5.869 1.00 97.62 127 LEU A O 1
ATOM 972 N N . TRP A 1 128 ? -4.250 -9.412 -3.729 1.00 97.69 128 TRP A N 1
ATOM 973 C CA . TRP A 1 128 ? -3.191 -10.390 -3.997 1.00 97.69 128 TRP A CA 1
ATOM 974 C C . TRP A 1 128 ? -3.401 -11.604 -3.096 1.00 97.69 128 TRP A C 1
ATOM 976 O O . TRP A 1 128 ? -3.568 -11.433 -1.887 1.00 97.69 128 TRP A O 1
ATOM 986 N N . GLY A 1 129 ? -3.378 -12.793 -3.694 1.00 96.56 129 GLY A N 1
ATOM 987 C CA . GLY A 1 129 ? -3.673 -14.069 -3.052 1.00 96.56 129 GLY A CA 1
ATOM 988 C C . GLY A 1 129 ? -4.776 -14.813 -3.800 1.00 96.56 129 GLY A C 1
ATOM 989 O O . GLY A 1 129 ? -5.758 -14.208 -4.229 1.00 96.56 129 GLY A O 1
ATOM 990 N N . SER A 1 130 ? -4.612 -16.122 -3.970 1.00 96.44 130 SER A N 1
ATOM 991 C CA . SER A 1 130 ? -5.627 -16.984 -4.579 1.00 96.44 130 SER A CA 1
ATOM 992 C C . SER A 1 130 ? -6.836 -17.133 -3.655 1.00 96.44 130 SER A C 1
ATOM 994 O O . SER A 1 130 ? -6.692 -17.535 -2.499 1.00 96.44 130 SER A O 1
ATOM 996 N N . THR A 1 131 ? -8.037 -16.863 -4.171 1.00 96.44 131 THR A N 1
ATOM 997 C CA . THR A 1 131 ? -9.278 -16.909 -3.389 1.00 96.44 131 THR A CA 1
ATOM 998 C C . THR A 1 131 ? -10.495 -17.235 -4.273 1.00 96.44 131 THR A C 1
ATOM 1000 O O . THR A 1 131 ? -10.593 -16.722 -5.390 1.00 96.44 131 THR A O 1
ATOM 1003 N N . PRO A 1 132 ? -11.445 -18.079 -3.829 1.00 96.06 132 PRO A N 1
ATOM 1004 C CA . PRO A 1 132 ? -12.633 -18.416 -4.624 1.00 96.06 132 PRO A CA 1
ATOM 1005 C C . PRO A 1 132 ? -13.614 -17.244 -4.817 1.00 96.06 132 PRO A C 1
ATOM 1007 O O . PRO A 1 132 ? -14.469 -17.298 -5.696 1.00 96.06 132 PRO A O 1
ATOM 1010 N N . GLU A 1 133 ? -13.501 -16.186 -4.016 1.00 96.19 133 GLU A N 1
ATOM 1011 C CA . GLU A 1 133 ? -14.354 -14.993 -4.035 1.00 96.19 133 GLU A CA 1
ATOM 1012 C C . GLU A 1 133 ? -14.083 -14.091 -5.245 1.00 96.19 133 GLU A C 1
ATOM 1014 O O . GLU A 1 133 ? -14.956 -13.316 -5.634 1.00 96.19 133 GLU A O 1
ATOM 1019 N N . VAL A 1 134 ? -12.891 -14.180 -5.848 1.00 96.69 134 VAL A N 1
ATOM 1020 C CA . VAL A 1 134 ? -12.488 -13.344 -6.985 1.00 96.69 134 VAL A CA 1
ATOM 1021 C C . VAL A 1 134 ? -11.908 -14.217 -8.090 1.00 96.69 134 VAL A C 1
ATOM 1023 O O . VAL A 1 134 ? -10.826 -14.794 -7.959 1.00 96.69 134 VAL A O 1
ATOM 1026 N N . ALA A 1 135 ? -12.634 -14.293 -9.206 1.00 95.44 135 ALA A N 1
ATOM 1027 C CA . ALA A 1 135 ? -12.197 -15.012 -10.395 1.00 95.44 135 ALA A CA 1
ATOM 1028 C C . ALA A 1 135 ? -10.878 -14.431 -10.933 1.00 95.44 135 ALA A C 1
ATOM 1030 O O . ALA A 1 135 ? -10.711 -13.217 -11.012 1.00 95.44 135 ALA A O 1
ATOM 1031 N N . GLY A 1 136 ? -9.937 -15.305 -11.297 1.00 94.19 136 GLY A N 1
ATOM 1032 C CA . GLY A 1 136 ? -8.615 -14.898 -11.787 1.00 94.19 136 GLY A CA 1
ATOM 1033 C C . GLY A 1 136 ? -7.643 -14.413 -10.704 1.00 94.19 136 GLY A C 1
ATOM 1034 O O . GLY A 1 136 ? -6.511 -14.068 -11.037 1.00 94.19 136 GLY A O 1
ATOM 1035 N N . SER A 1 137 ? -8.042 -14.411 -9.426 1.00 96.88 137 SER A N 1
ATOM 1036 C CA . SER A 1 137 ? -7.121 -14.147 -8.316 1.00 96.88 137 SER A CA 1
ATOM 1037 C C . SER A 1 137 ? -5.986 -15.177 -8.266 1.00 96.88 137 SER A C 1
ATOM 1039 O O . SER A 1 137 ? -6.117 -16.312 -8.730 1.00 96.88 137 SER A O 1
ATOM 1041 N N . SER A 1 138 ? -4.833 -14.761 -7.746 1.00 97.19 138 SER A N 1
ATOM 1042 C CA . SER A 1 138 ? -3.590 -15.515 -7.884 1.00 97.19 138 SER A CA 1
ATOM 1043 C C . SER A 1 138 ? -2.622 -15.218 -6.745 1.00 97.19 138 SER A C 1
ATOM 1045 O O . SER A 1 138 ? -2.552 -14.099 -6.235 1.00 97.19 138 SER A O 1
ATOM 1047 N N . ASP A 1 139 ? -1.811 -16.212 -6.385 1.00 97.31 139 ASP A N 1
ATOM 1048 C CA . ASP A 1 139 ? -0.642 -16.013 -5.520 1.00 97.31 139 ASP A CA 1
ATOM 1049 C C . ASP A 1 139 ? 0.552 -15.427 -6.299 1.00 97.31 139 ASP A C 1
ATOM 1051 O O . ASP A 1 139 ? 1.555 -14.994 -5.716 1.00 97.31 139 ASP A O 1
ATOM 1055 N N . LEU A 1 140 ? 0.471 -15.408 -7.635 1.00 97.38 140 LEU A N 1
ATOM 1056 C CA . LEU A 1 140 ? 1.568 -15.006 -8.512 1.00 97.38 140 LEU A CA 1
ATOM 1057 C C . LEU A 1 140 ? 1.563 -13.528 -8.901 1.00 97.38 140 LEU A C 1
ATOM 1059 O O . LEU A 1 140 ? 2.628 -12.973 -9.160 1.00 97.38 140 LEU A O 1
ATOM 1063 N N . PHE A 1 141 ? 0.396 -12.903 -8.920 1.00 97.56 141 PHE A N 1
ATOM 1064 C CA . PHE A 1 141 ? 0.183 -11.503 -9.270 1.00 97.56 141 PHE A CA 1
ATOM 1065 C C . PHE A 1 141 ? -1.086 -11.011 -8.569 1.00 97.56 141 PHE A C 1
ATOM 1067 O O . PHE A 1 141 ? -1.890 -11.815 -8.095 1.00 97.56 141 PHE A O 1
ATOM 1074 N N . ALA A 1 142 ? -1.248 -9.697 -8.470 1.00 98.19 142 ALA A N 1
ATOM 1075 C CA . ALA A 1 142 ? -2.475 -9.102 -7.965 1.00 98.19 142 ALA A CA 1
ATOM 1076 C C . ALA A 1 142 ? -3.505 -8.926 -9.085 1.00 98.19 142 ALA A C 1
ATOM 1078 O O . ALA A 1 142 ? -3.161 -8.923 -10.261 1.00 98.19 142 ALA A O 1
ATOM 1079 N N . VAL A 1 143 ? -4.759 -8.733 -8.696 1.00 97.25 143 VAL A N 1
ATOM 1080 C CA . VAL A 1 143 ? -5.868 -8.352 -9.575 1.00 97.25 143 VAL A CA 1
ATOM 1081 C C . VAL A 1 143 ? -6.564 -7.117 -9.011 1.00 97.25 143 VAL A C 1
ATOM 1083 O O . VAL A 1 143 ? -6.505 -6.869 -7.803 1.00 97.25 143 VAL A O 1
ATOM 1086 N N . GLY A 1 144 ? -7.230 -6.341 -9.866 1.00 96.06 144 GLY A N 1
ATOM 1087 C CA . GLY A 1 144 ? -8.085 -5.240 -9.419 1.00 96.06 144 GLY A CA 1
ATOM 1088 C C . GLY A 1 144 ? -9.257 -5.746 -8.571 1.00 96.06 144 GLY A C 1
ATOM 1089 O O . GLY A 1 144 ? -9.703 -6.885 -8.728 1.00 96.06 144 GLY A O 1
ATOM 1090 N N . ILE A 1 145 ? -9.759 -4.912 -7.659 1.00 94.56 145 ILE A N 1
ATOM 1091 C CA . ILE A 1 145 ? -10.987 -5.236 -6.918 1.00 94.56 145 ILE A CA 1
ATOM 1092 C C . ILE A 1 145 ? -12.165 -5.222 -7.910 1.00 94.56 145 ILE A C 1
ATOM 1094 O O . ILE A 1 145 ? -12.364 -4.216 -8.587 1.00 94.56 145 ILE A O 1
ATOM 1098 N N . PRO A 1 146 ? -12.951 -6.311 -8.021 1.00 90.25 146 PRO A N 1
ATOM 1099 C CA . PRO A 1 146 ? -13.909 -6.479 -9.117 1.00 90.25 146 PRO A CA 1
ATOM 1100 C C . PRO A 1 146 ? -15.134 -5.560 -9.033 1.00 90.25 146 PRO A C 1
ATOM 1102 O O . PRO A 1 146 ? -15.733 -5.251 -10.059 1.00 90.25 146 PRO A O 1
ATOM 1105 N N . ALA A 1 147 ? -15.534 -5.152 -7.828 1.00 92.38 147 ALA A N 1
ATOM 1106 C CA . ALA A 1 147 ? -16.670 -4.266 -7.609 1.00 92.38 147 ALA A CA 1
ATOM 1107 C C . ALA A 1 147 ? -16.409 -3.365 -6.399 1.00 92.38 147 ALA A C 1
ATOM 1109 O O . ALA A 1 147 ? -16.052 -3.855 -5.326 1.00 92.38 147 ALA A O 1
ATOM 1110 N N . LEU A 1 148 ? -16.605 -2.062 -6.585 1.00 96.00 148 LEU A N 1
ATOM 1111 C CA . LEU A 1 148 ? -16.532 -1.044 -5.542 1.00 96.00 148 LEU A CA 1
ATOM 1112 C C . LEU A 1 148 ? -17.811 -0.210 -5.592 1.00 96.00 148 LEU A C 1
ATOM 1114 O O . LEU A 1 148 ? -18.179 0.291 -6.655 1.00 96.00 148 LEU A O 1
ATOM 1118 N N . HIS A 1 149 ? -18.471 -0.065 -4.447 1.00 97.81 149 HIS A N 1
ATOM 1119 C CA . HIS A 1 149 ? -19.570 0.878 -4.271 1.00 97.81 149 HIS A CA 1
ATOM 1120 C C . HIS A 1 149 ? -19.075 2.318 -4.466 1.00 97.81 149 HIS A C 1
ATOM 1122 O O . HIS A 1 149 ? -17.899 2.616 -4.231 1.00 97.81 149 HIS A O 1
ATOM 1128 N N . GLU A 1 150 ? -19.968 3.228 -4.860 1.00 96.44 150 GLU A N 1
ATOM 1129 C CA . GLU A 1 150 ? -19.622 4.629 -5.137 1.00 96.44 150 GLU A CA 1
ATOM 1130 C C . GLU A 1 150 ? -18.976 5.343 -3.941 1.00 96.44 150 GLU A C 1
ATOM 1132 O O . GLU A 1 150 ? -18.045 6.130 -4.125 1.00 96.44 150 GLU A O 1
ATOM 1137 N N . ASP A 1 151 ? -19.372 4.970 -2.720 1.00 95.38 151 ASP A N 1
ATOM 1138 C CA . ASP A 1 151 ? -18.791 5.481 -1.473 1.00 95.38 151 ASP A CA 1
ATOM 1139 C C . ASP A 1 151 ? -17.284 5.216 -1.356 1.00 95.38 151 ASP A C 1
ATOM 1141 O O . ASP A 1 151 ? -16.567 5.984 -0.712 1.00 95.38 151 ASP A O 1
ATOM 1145 N N . PHE A 1 152 ? -16.784 4.156 -2.001 1.00 97.38 152 PHE A N 1
ATOM 1146 C CA . PHE A 1 152 ? -15.371 3.786 -1.978 1.00 97.38 152 PHE A CA 1
ATOM 1147 C C . PHE A 1 152 ? -14.566 4.348 -3.154 1.00 97.38 152 PHE A C 1
ATOM 1149 O O . PHE A 1 152 ? -13.340 4.338 -3.096 1.00 97.38 152 PHE A O 1
ATOM 1156 N N . LEU A 1 153 ? -15.199 4.880 -4.207 1.00 95.19 153 LEU A N 1
ATOM 1157 C CA . LEU A 1 153 ? -14.475 5.380 -5.389 1.00 95.19 153 LEU A CA 1
ATOM 1158 C C . LEU A 1 153 ? -13.614 6.610 -5.081 1.00 95.19 153 LEU A C 1
ATOM 1160 O O . LEU A 1 153 ? -12.614 6.847 -5.753 1.00 95.19 153 LEU A O 1
ATOM 1164 N N . ARG A 1 154 ? -14.007 7.377 -4.059 1.00 95.75 154 ARG A N 1
ATOM 1165 C CA . ARG A 1 154 ? -13.281 8.543 -3.536 1.00 95.75 154 ARG A CA 1
ATOM 1166 C C . ARG A 1 154 ? -12.995 8.406 -2.045 1.00 95.75 154 ARG A C 1
ATOM 1168 O O . ARG A 1 154 ? -13.003 9.394 -1.315 1.00 95.75 154 ARG A O 1
ATOM 1175 N N . TYR A 1 155 ? -12.805 7.180 -1.566 1.00 98.00 155 TYR A N 1
ATOM 1176 C CA . TYR A 1 155 ? -12.521 6.955 -0.154 1.00 98.00 155 TYR A CA 1
ATOM 1177 C C . TYR A 1 155 ? -11.246 7.696 0.269 1.00 98.00 155 TYR A C 1
ATOM 1179 O O . TYR A 1 155 ? -10.299 7.801 -0.514 1.00 98.00 155 TYR A O 1
ATOM 1187 N N . GLN A 1 156 ? -11.242 8.248 1.477 1.00 98.56 156 GLN A N 1
ATOM 1188 C CA . GLN A 1 156 ? -10.167 9.110 1.957 1.00 98.56 156 GLN A CA 1
ATOM 1189 C C . GLN A 1 156 ? -9.258 8.352 2.928 1.00 98.56 156 GLN A C 1
ATOM 1191 O O . GLN A 1 156 ? -9.720 7.489 3.682 1.00 98.56 156 GLN A O 1
ATOM 1196 N N . ASP A 1 157 ? -7.975 8.707 2.915 1.00 98.06 157 ASP A N 1
ATOM 1197 C CA . ASP A 1 157 ? -6.942 8.169 3.797 1.00 98.06 157 ASP A CA 1
ATOM 1198 C C . ASP A 1 157 ? -6.046 9.313 4.292 1.00 98.06 157 ASP A C 1
ATOM 1200 O O . ASP A 1 157 ? -5.258 9.884 3.541 1.00 98.06 157 ASP A O 1
ATOM 1204 N N . SER A 1 158 ? -6.176 9.675 5.567 1.00 98.19 158 SER A N 1
ATOM 1205 C CA . SER A 1 158 ? -5.257 10.610 6.217 1.00 98.19 158 SER A CA 1
ATOM 1206 C C . SER A 1 158 ? -4.189 9.851 6.994 1.00 98.19 158 SER A C 1
ATOM 1208 O O . SER A 1 158 ? -4.482 9.198 7.994 1.00 98.19 158 SER A O 1
ATOM 1210 N N . ILE A 1 159 ? -2.933 10.016 6.601 1.00 96.44 159 ILE A N 1
ATOM 1211 C CA . ILE A 1 159 ? -1.783 9.362 7.215 1.00 96.44 159 ILE A CA 1
ATOM 1212 C C . ILE A 1 159 ? -1.201 10.264 8.304 1.00 96.44 159 ILE A C 1
ATOM 1214 O O . ILE A 1 159 ? -0.649 11.335 8.033 1.00 96.44 159 ILE A O 1
ATOM 1218 N N . ILE A 1 160 ? -1.283 9.805 9.548 1.00 96.56 160 ILE A N 1
ATOM 1219 C CA . ILE A 1 160 ? -0.680 10.438 10.717 1.00 96.56 160 ILE A CA 1
ATOM 1220 C C . ILE A 1 160 ? 0.713 9.843 10.931 1.00 96.56 160 ILE A C 1
ATOM 1222 O O . ILE A 1 160 ? 0.879 8.714 11.409 1.00 96.56 160 ILE A O 1
ATOM 1226 N N . ILE A 1 161 ? 1.741 10.615 10.583 1.00 93.50 161 ILE A N 1
ATOM 1227 C CA . ILE A 1 161 ? 3.138 10.223 10.762 1.00 93.50 161 ILE A CA 1
ATOM 1228 C C . ILE A 1 161 ? 3.534 10.520 12.207 1.00 93.50 161 ILE A C 1
ATOM 1230 O O . ILE A 1 161 ? 3.841 11.652 12.570 1.00 93.50 161 ILE A O 1
ATOM 1234 N N . ILE A 1 162 ? 3.544 9.479 13.031 1.00 92.12 162 ILE A N 1
ATOM 1235 C CA . ILE A 1 162 ? 3.932 9.514 14.446 1.00 92.12 162 ILE A CA 1
ATOM 1236 C C . ILE A 1 162 ? 5.447 9.345 14.597 1.00 92.12 162 ILE A C 1
ATOM 1238 O O . ILE A 1 162 ? 6.070 9.955 15.461 1.00 92.12 162 ILE A O 1
ATOM 1242 N N . HIS A 1 163 ? 6.066 8.530 13.742 1.00 85.75 163 HIS A N 1
ATOM 1243 C CA . HIS A 1 163 ? 7.495 8.243 13.800 1.00 85.75 163 HIS A CA 1
ATOM 1244 C C . HIS A 1 163 ? 8.084 8.070 12.396 1.00 85.75 163 HIS A C 1
ATOM 1246 O O . HIS A 1 163 ? 7.526 7.365 11.556 1.00 85.75 163 HIS A O 1
ATOM 1252 N N . ALA A 1 164 ? 9.249 8.680 12.160 1.00 76.81 164 ALA A N 1
ATOM 1253 C CA . ALA A 1 164 ? 9.968 8.63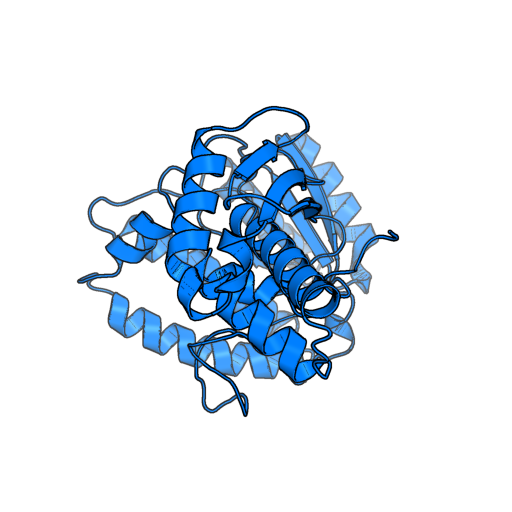5 10.880 1.00 76.81 164 ALA A CA 1
ATOM 1254 C C . ALA A 1 164 ? 11.280 7.823 10.930 1.00 76.81 164 ALA A C 1
ATOM 1256 O O . ALA A 1 164 ? 12.049 7.816 9.973 1.00 76.81 164 ALA A O 1
ATOM 1257 N N . GLY A 1 165 ? 11.572 7.154 12.050 1.00 70.12 165 GLY A N 1
ATOM 1258 C CA . GLY A 1 165 ? 12.757 6.302 12.174 1.00 7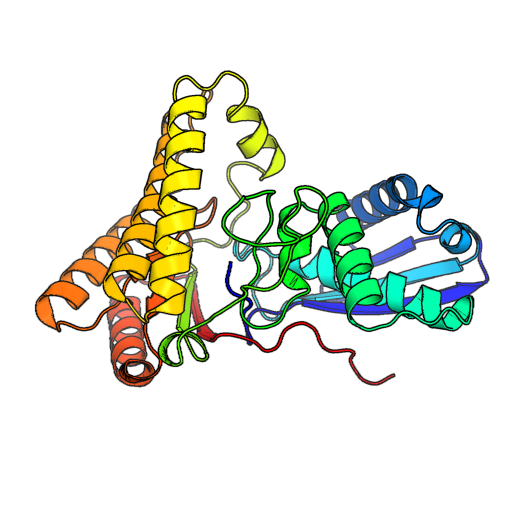0.12 165 GLY A CA 1
ATOM 1259 C C . GLY A 1 165 ? 12.580 4.923 11.532 1.00 70.12 165 GLY A C 1
ATOM 1260 O O . GLY A 1 165 ? 11.466 4.496 11.224 1.00 70.12 165 GLY A O 1
ATOM 1261 N N . ALA A 1 166 ? 13.699 4.213 11.361 1.00 67.44 166 ALA A N 1
ATOM 1262 C CA . ALA A 1 166 ? 13.725 2.884 10.758 1.00 67.44 166 ALA A CA 1
ATOM 1263 C C . ALA A 1 166 ? 12.746 1.914 11.443 1.00 67.44 166 ALA A C 1
ATOM 1265 O O . ALA A 1 166 ? 12.554 1.952 12.663 1.00 67.44 166 ALA A O 1
ATOM 1266 N N . LYS A 1 167 ? 12.142 1.022 10.647 1.00 69.19 167 LYS A N 1
ATOM 1267 C CA . LYS A 1 167 ? 11.258 -0.025 11.172 1.00 69.19 167 LYS A CA 1
ATOM 1268 C C . LYS A 1 167 ? 12.016 -0.874 12.193 1.00 69.19 167 LYS A C 1
ATOM 1270 O O . LYS A 1 167 ? 13.147 -1.280 11.938 1.00 69.19 167 LYS A O 1
ATOM 1275 N N . ALA A 1 168 ? 11.362 -1.184 13.312 1.00 69.06 168 ALA A N 1
ATOM 1276 C CA . ALA A 1 168 ? 11.924 -2.053 14.349 1.00 69.06 168 ALA A CA 1
ATOM 1277 C C . ALA A 1 168 ? 12.257 -3.462 13.820 1.00 69.06 168 ALA A C 1
ATOM 1279 O O . ALA A 1 168 ? 13.184 -4.105 14.301 1.00 69.06 168 ALA A O 1
ATOM 1280 N N . VAL A 1 169 ? 11.510 -3.923 12.813 1.00 76.06 169 VAL A N 1
ATOM 1281 C CA . VAL A 1 169 ? 11.718 -5.191 12.112 1.00 76.06 169 VAL A CA 1
ATOM 1282 C C . VAL A 1 169 ? 11.455 -4.984 10.619 1.00 76.06 169 VAL A C 1
ATOM 1284 O O . VAL A 1 169 ? 10.530 -4.262 10.235 1.00 76.06 169 VAL A O 1
ATOM 1287 N N . SER A 1 170 ? 12.287 -5.575 9.757 1.00 79.69 170 SER A N 1
ATOM 1288 C CA . SER A 1 170 ? 12.040 -5.547 8.310 1.00 79.69 170 SER A CA 1
ATOM 1289 C C . SER A 1 170 ? 10.803 -6.384 7.974 1.00 79.69 170 SER A C 1
ATOM 1291 O O . SER A 1 170 ? 10.474 -7.324 8.693 1.00 79.69 170 SER A O 1
ATOM 1293 N N . SER A 1 171 ? 10.117 -6.084 6.868 1.00 79.19 171 SER A N 1
ATOM 1294 C CA . SER A 1 171 ? 8.943 -6.868 6.462 1.00 79.19 171 SER A CA 1
ATOM 1295 C C . SER A 1 171 ? 9.276 -8.355 6.290 1.00 79.19 171 SER A C 1
ATOM 1297 O O . SER A 1 171 ? 8.533 -9.191 6.789 1.00 79.19 171 SER A O 1
ATOM 1299 N N . SER A 1 172 ? 10.410 -8.693 5.663 1.00 82.62 172 SER A N 1
ATOM 1300 C CA . SER A 1 172 ? 10.834 -10.089 5.487 1.00 82.62 172 SER A CA 1
ATOM 1301 C C . SER A 1 172 ? 11.055 -10.797 6.822 1.00 82.62 172 SER A C 1
ATOM 1303 O O . SER A 1 172 ? 10.493 -11.866 7.035 1.00 82.62 172 SER A O 1
ATOM 1305 N N . ALA A 1 173 ? 11.780 -10.164 7.750 1.00 84.19 173 ALA A N 1
ATOM 1306 C CA . ALA A 1 173 ? 11.985 -10.725 9.081 1.00 84.19 173 ALA A CA 1
ATOM 1307 C C . ALA A 1 173 ? 10.655 -10.868 9.840 1.00 84.19 173 ALA A C 1
ATOM 1309 O O . ALA A 1 173 ? 10.431 -11.873 10.501 1.00 84.19 173 ALA A O 1
ATOM 1310 N N . GLY A 1 174 ? 9.737 -9.906 9.699 1.00 85.31 174 GLY A N 1
ATOM 1311 C CA . GLY A 1 174 ? 8.398 -9.988 10.283 1.00 85.31 174 GLY A CA 1
ATOM 1312 C C . GLY A 1 174 ? 7.582 -11.168 9.747 1.00 85.31 174 GLY A C 1
ATOM 1313 O O . GLY A 1 174 ? 6.944 -11.874 10.522 1.00 85.31 174 GLY A O 1
ATOM 1314 N N . HIS A 1 175 ? 7.640 -11.433 8.439 1.00 85.75 175 HIS A N 1
ATOM 1315 C CA . HIS A 1 175 ? 6.980 -12.597 7.841 1.00 85.75 175 HIS A CA 1
ATOM 1316 C C . HIS A 1 175 ? 7.597 -13.920 8.304 1.00 85.75 175 HIS A C 1
ATOM 1318 O O . HIS A 1 175 ? 6.863 -14.872 8.561 1.00 85.75 175 HIS A O 1
ATOM 1324 N N . GLU A 1 176 ? 8.919 -13.984 8.458 1.00 89.62 176 GLU A N 1
ATOM 1325 C CA . GLU A 1 176 ? 9.606 -15.181 8.956 1.00 89.62 176 GLU A CA 1
ATOM 1326 C C . GLU A 1 176 ? 9.161 -15.568 10.372 1.00 89.62 176 GLU A C 1
ATOM 1328 O O . GLU A 1 176 ? 9.096 -16.758 10.673 1.00 89.62 176 GLU A O 1
ATOM 1333 N N . LEU A 1 177 ? 8.764 -14.601 11.210 1.00 88.81 177 LEU A N 1
ATOM 1334 C CA . LEU A 1 177 ? 8.222 -14.872 12.550 1.00 88.81 177 LEU A 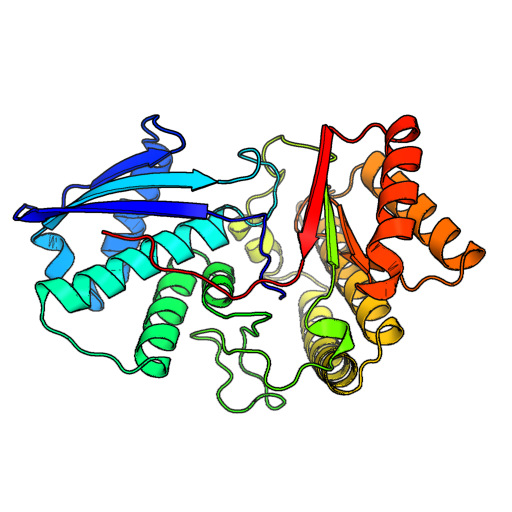CA 1
ATOM 1335 C C . LEU A 1 177 ? 6.905 -15.649 12.523 1.00 88.81 177 LEU A C 1
ATOM 1337 O O . LEU A 1 177 ? 6.531 -16.236 13.536 1.00 88.81 177 LEU A O 1
ATOM 1341 N N . MET A 1 178 ? 6.190 -15.657 11.394 1.00 90.69 178 MET A N 1
ATOM 1342 C CA . MET A 1 178 ? 4.959 -16.436 11.254 1.00 90.69 178 MET A CA 1
ATOM 1343 C C . MET A 1 178 ? 5.242 -17.933 11.078 1.00 90.69 178 MET A C 1
ATOM 1345 O O . MET A 1 178 ? 4.361 -18.756 11.338 1.00 90.69 178 MET A O 1
ATOM 1349 N N . ASN A 1 179 ? 6.471 -18.312 10.712 1.00 90.44 179 ASN A N 1
ATOM 1350 C CA . ASN A 1 179 ? 6.872 -19.711 10.616 1.00 90.44 179 ASN A CA 1
ATOM 1351 C C . ASN A 1 179 ? 6.901 -20.346 12.012 1.00 90.44 179 ASN A C 1
ATOM 1353 O O . ASN A 1 179 ? 7.715 -19.991 12.861 1.00 90.44 179 ASN A O 1
ATOM 1357 N N . GLY A 1 180 ? 6.002 -21.302 12.256 1.00 88.25 180 GLY A N 1
ATOM 1358 C CA . GLY A 1 180 ? 5.871 -21.944 13.568 1.00 88.25 180 GLY A CA 1
ATOM 1359 C C . GLY A 1 180 ? 5.215 -21.060 14.635 1.00 88.25 180 GLY A C 1
ATOM 1360 O O . GLY A 1 180 ? 5.263 -21.399 15.819 1.00 88.25 180 GLY A O 1
ATOM 1361 N N . HIS A 1 181 ? 4.589 -19.944 14.245 1.00 94.31 181 HIS A N 1
ATOM 1362 C CA . HIS A 1 181 ? 3.852 -19.101 15.179 1.00 94.31 181 HIS A CA 1
ATOM 1363 C C . HIS A 1 181 ? 2.593 -19.830 15.684 1.00 94.31 181 HIS A C 1
ATOM 1365 O O . HIS A 1 181 ? 1.812 -20.329 14.868 1.00 94.31 181 HIS A O 1
ATOM 1371 N N . PRO A 1 182 ? 2.328 -19.869 17.006 1.00 93.50 182 PRO A N 1
ATOM 1372 C CA . PRO A 1 182 ? 1.254 -20.689 17.581 1.00 93.50 182 PRO A CA 1
ATOM 1373 C C . PRO A 1 182 ? -0.147 -20.294 17.096 1.00 93.50 182 PRO A C 1
ATOM 1375 O O . PRO A 1 182 ? -1.052 -21.122 17.077 1.00 93.50 182 PRO A O 1
ATOM 1378 N N . PHE A 1 183 ? -0.321 -19.039 16.680 1.00 95.00 183 PHE A N 1
ATOM 1379 C CA . PHE A 1 183 ? -1.597 -18.507 16.196 1.00 95.00 183 PHE A CA 1
ATOM 1380 C C . PHE A 1 183 ? -1.690 -18.399 14.661 1.00 95.00 183 PHE A C 1
ATOM 1382 O O . PHE A 1 183 ? -2.697 -17.906 14.160 1.00 95.00 183 PHE A O 1
ATOM 1389 N N . ALA A 1 184 ? -0.676 -18.843 13.901 1.00 92.88 184 ALA A N 1
ATOM 1390 C CA . ALA A 1 184 ? -0.633 -18.660 12.442 1.00 92.88 184 ALA A CA 1
ATOM 1391 C C . ALA A 1 184 ? -1.832 -19.294 11.722 1.00 92.88 184 ALA A C 1
ATOM 1393 O O . ALA A 1 184 ? -2.488 -18.627 10.928 1.00 92.88 184 ALA A O 1
ATOM 1394 N N . THR A 1 185 ? -2.166 -20.550 12.034 1.00 94.38 185 THR A N 1
ATOM 1395 C CA . THR A 1 185 ? -3.281 -21.254 11.379 1.00 94.38 185 THR A CA 1
ATOM 1396 C C . THR A 1 185 ? -4.603 -20.518 11.583 1.00 94.38 185 THR A C 1
ATOM 1398 O O . THR A 1 185 ? -5.274 -20.179 10.613 1.00 94.38 185 THR A O 1
ATOM 1401 N N . SER A 1 186 ? -4.924 -20.176 12.837 1.00 95.69 186 SER A N 1
ATOM 1402 C CA . SER A 1 186 ? -6.146 -19.431 13.162 1.00 95.69 186 SER A CA 1
ATOM 1403 C C . SER A 1 186 ? -6.175 -18.058 12.494 1.00 95.69 186 SER A C 1
ATOM 1405 O O . SER A 1 186 ? -7.242 -17.607 12.084 1.00 95.69 186 SER A O 1
ATOM 1407 N N . ARG A 1 187 ? -5.018 -17.396 12.365 1.00 95.25 187 ARG A N 1
ATOM 1408 C CA . ARG A 1 187 ? -4.910 -16.135 11.634 1.00 95.25 187 ARG A CA 1
ATOM 1409 C C . ARG A 1 187 ? -5.257 -16.314 10.160 1.00 95.25 187 ARG A C 1
ATOM 1411 O O . ARG A 1 187 ? -5.969 -15.478 9.621 1.00 95.25 187 ARG A O 1
ATOM 1418 N N . TYR A 1 188 ? -4.751 -17.349 9.495 1.00 94.38 188 TYR A N 1
ATOM 1419 C CA . TYR A 1 188 ? -5.015 -17.549 8.068 1.00 94.38 188 TYR A CA 1
ATOM 1420 C C . TYR A 1 188 ? -6.494 -17.815 7.793 1.00 94.38 188 TYR A C 1
ATOM 1422 O O . TYR A 1 188 ? -7.035 -17.292 6.821 1.00 94.38 188 TYR A O 1
ATOM 1430 N N . ASP A 1 189 ? -7.158 -18.576 8.659 1.00 96.25 189 ASP A N 1
ATOM 1431 C CA . ASP A 1 189 ? -8.590 -18.848 8.527 1.00 96.25 189 ASP A CA 1
ATOM 1432 C C . ASP A 1 189 ? -9.424 -17.583 8.761 1.00 96.25 189 ASP A C 1
ATOM 1434 O O . ASP A 1 189 ? -10.295 -17.255 7.955 1.00 96.25 189 ASP A O 1
ATOM 1438 N N . GLN A 1 190 ? -9.087 -16.811 9.797 1.00 97.44 190 GLN A N 1
ATOM 1439 C CA . GLN A 1 190 ? -9.695 -15.507 10.060 1.00 97.44 190 GLN A CA 1
ATOM 1440 C C . GLN A 1 190 ? -9.466 -14.524 8.897 1.00 97.44 190 GLN A C 1
ATOM 1442 O O . GLN A 1 190 ? -10.412 -13.882 8.460 1.00 97.44 190 GLN A O 1
ATOM 1447 N N . ALA A 1 191 ? -8.250 -14.439 8.347 1.00 96.56 191 ALA A N 1
ATOM 1448 C CA . ALA A 1 191 ? -7.929 -13.553 7.226 1.00 96.56 191 ALA A CA 1
ATOM 1449 C C . ALA A 1 191 ? -8.780 -13.859 5.984 1.00 96.56 191 ALA A C 1
ATOM 1451 O O . ALA A 1 191 ? -9.247 -12.942 5.314 1.00 96.56 191 ALA A O 1
ATOM 1452 N N . ARG A 1 192 ? -9.001 -15.146 5.680 1.00 96.88 192 ARG A N 1
ATOM 1453 C CA . ARG A 1 192 ? -9.852 -15.572 4.556 1.00 96.88 192 ARG A CA 1
ATOM 1454 C C . ARG A 1 192 ? -11.314 -15.202 4.783 1.00 96.88 192 ARG A C 1
ATOM 1456 O O . ARG A 1 192 ? -11.960 -14.699 3.868 1.00 96.88 192 ARG A O 1
ATOM 1463 N N . GLN A 1 193 ? -11.822 -15.406 5.998 1.00 97.75 193 GLN A N 1
ATOM 1464 C CA . GLN A 1 193 ? -13.188 -15.016 6.342 1.00 97.75 193 GLN A CA 1
ATOM 1465 C C . GLN A 1 193 ? -13.369 -13.492 6.270 1.00 97.75 193 GLN A C 1
ATOM 1467 O O . GLN A 1 193 ? -14.290 -13.012 5.612 1.00 97.75 193 GLN A O 1
ATOM 1472 N N . ASN A 1 194 ? -12.442 -12.732 6.853 1.00 98.12 194 ASN A N 1
ATOM 1473 C CA . ASN A 1 194 ? -12.460 -11.273 6.814 1.00 98.12 194 ASN A CA 1
ATOM 1474 C C . ASN A 1 194 ? -12.325 -10.744 5.383 1.00 98.12 194 ASN A C 1
ATOM 1476 O O . ASN A 1 194 ? -12.983 -9.771 5.038 1.00 98.12 194 ASN A O 1
ATOM 1480 N N . LEU A 1 195 ? -11.530 -11.388 4.520 1.00 97.69 195 LEU A N 1
ATOM 1481 C CA . LEU A 1 195 ? -11.438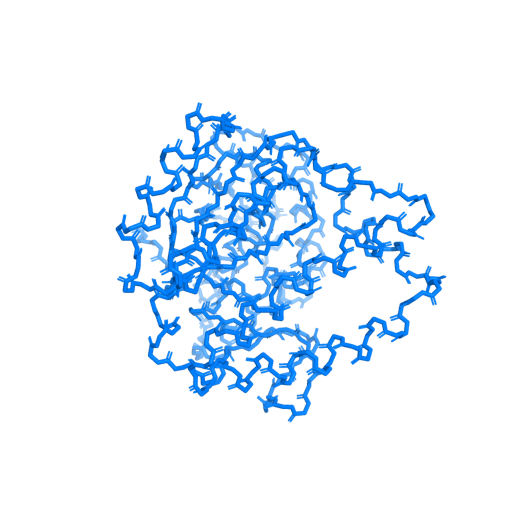 -11.026 3.104 1.00 97.69 195 LEU A CA 1
ATOM 1482 C C . LEU A 1 195 ? -12.796 -11.141 2.406 1.00 97.69 195 LEU A C 1
ATOM 1484 O O . LEU A 1 195 ? -13.190 -10.230 1.679 1.00 97.69 195 LEU A O 1
ATOM 1488 N N . LYS A 1 196 ? -13.526 -12.233 2.642 1.00 97.81 196 LYS A N 1
ATOM 1489 C CA . LYS A 1 196 ? -14.867 -12.426 2.083 1.00 97.81 196 LYS A CA 1
ATOM 1490 C C . LYS A 1 196 ? -15.834 -11.331 2.541 1.00 97.81 196 LYS A C 1
ATOM 1492 O O . LYS A 1 196 ? -16.575 -10.792 1.720 1.00 97.81 196 LYS A O 1
ATOM 1497 N N . GLU A 1 197 ? -15.818 -10.988 3.826 1.00 98.44 197 GLU A N 1
ATOM 1498 C CA . GLU A 1 197 ? -16.675 -9.935 4.385 1.00 98.44 197 GLU A CA 1
ATOM 1499 C C . GLU A 1 197 ? -16.266 -8.534 3.911 1.00 98.44 197 GLU A C 1
ATOM 1501 O O . GLU A 1 197 ? -17.132 -7.735 3.565 1.00 98.44 197 GLU A O 1
ATOM 1506 N N . LEU A 1 198 ? -14.964 -8.258 3.786 1.00 97.94 198 LEU A N 1
ATOM 1507 C CA . LEU A 1 198 ? -14.442 -7.017 3.209 1.00 97.94 198 LEU A CA 1
ATOM 1508 C C . LEU A 1 198 ? -14.897 -6.848 1.759 1.00 97.94 198 LEU A C 1
ATOM 1510 O O . LEU A 1 198 ? -15.369 -5.777 1.393 1.00 97.94 198 LEU A O 1
ATOM 1514 N N . LEU A 1 199 ? -14.795 -7.892 0.932 1.00 97.81 199 LEU A N 1
ATOM 1515 C CA . LEU A 1 199 ? -15.255 -7.843 -0.460 1.00 97.81 199 LEU A CA 1
ATOM 1516 C C . LEU A 1 199 ? -16.765 -7.592 -0.554 1.00 97.81 199 LEU A C 1
ATOM 1518 O O . LEU A 1 199 ? -17.207 -6.852 -1.430 1.00 97.81 199 LEU A O 1
ATOM 1522 N N . HIS A 1 200 ? -17.551 -8.169 0.358 1.00 97.94 200 HIS A N 1
ATOM 1523 C CA . HIS A 1 200 ? -18.980 -7.883 0.456 1.00 97.94 200 HIS A CA 1
ATOM 1524 C C . HIS A 1 200 ? -19.240 -6.423 0.855 1.00 97.94 200 HIS A C 1
ATOM 1526 O O . HIS A 1 200 ? -19.983 -5.730 0.169 1.00 97.94 200 HIS A O 1
ATOM 1532 N N . ALA A 1 201 ? -18.590 -5.930 1.913 1.00 98.44 201 ALA A N 1
ATOM 1533 C CA . ALA A 1 201 ? -18.736 -4.553 2.383 1.00 98.44 201 ALA A CA 1
ATOM 1534 C C . ALA A 1 201 ? -18.376 -3.527 1.298 1.00 98.44 201 ALA A C 1
ATOM 1536 O O . ALA A 1 201 ? -19.127 -2.586 1.052 1.00 98.44 201 ALA A O 1
ATOM 1537 N N . LEU A 1 202 ? -17.263 -3.756 0.595 1.00 98.19 202 LEU A N 1
ATOM 1538 C CA . LEU A 1 202 ? -16.804 -2.920 -0.514 1.00 98.19 202 LEU A CA 1
ATOM 1539 C C . LEU A 1 202 ? -17.798 -2.880 -1.674 1.00 98.19 202 LEU A C 1
ATOM 1541 O O . LEU A 1 202 ? -17.957 -1.838 -2.306 1.00 98.19 202 LEU A O 1
ATOM 1545 N N . LYS A 1 203 ? -18.462 -4.003 -1.956 1.00 98.00 203 LYS A N 1
ATOM 1546 C CA . LYS A 1 203 ? -19.455 -4.107 -3.025 1.00 98.00 203 LYS A CA 1
ATOM 1547 C C . LYS A 1 203 ? -20.778 -3.428 -2.657 1.00 98.00 203 LYS A C 1
ATOM 1549 O O . LYS A 1 203 ? -21.351 -2.747 -3.499 1.00 98.00 203 LYS A O 1
ATOM 1554 N N . GLU A 1 204 ? -21.253 -3.623 -1.430 1.00 98.12 204 GLU A N 1
ATOM 1555 C CA . GLU A 1 204 ? -22.574 -3.156 -0.980 1.00 98.12 204 GLU A CA 1
ATOM 1556 C C . GLU A 1 204 ? -22.551 -1.746 -0.361 1.00 98.12 204 GLU A C 1
ATOM 1558 O O . GLU A 1 204 ? -23.602 -1.219 -0.013 1.00 98.12 204 GLU A O 1
ATOM 1563 N N . GLY A 1 205 ? -21.375 -1.128 -0.205 1.00 97.69 205 GLY A N 1
ATOM 1564 C CA . GLY A 1 205 ? -21.261 0.207 0.395 1.00 97.69 205 GLY A CA 1
ATOM 1565 C C . GLY A 1 205 ? -21.331 0.210 1.923 1.00 97.69 205 GLY A C 1
ATOM 1566 O O . GLY A 1 205 ? -21.589 1.246 2.530 1.00 97.69 205 GLY A O 1
ATOM 1567 N N . ASP A 1 206 ? -21.092 -0.930 2.580 1.00 98.50 206 ASP A N 1
ATOM 1568 C CA . ASP A 1 206 ? -21.122 -1.018 4.044 1.00 98.50 206 ASP A CA 1
ATOM 1569 C C . ASP A 1 206 ? -19.817 -0.483 4.653 1.00 98.50 206 ASP A C 1
ATOM 1571 O O . ASP A 1 206 ? -18.896 -1.224 5.012 1.00 98.50 206 ASP A O 1
ATOM 1575 N N . VAL A 1 207 ? -19.735 0.845 4.755 1.00 98.50 207 VAL A N 1
ATOM 1576 C CA . VAL A 1 207 ? -18.584 1.565 5.319 1.00 98.50 207 VAL A CA 1
ATOM 1577 C C . VAL A 1 207 ? -18.293 1.135 6.759 1.00 98.50 207 VAL A C 1
ATOM 1579 O O . VAL A 1 207 ? -17.127 1.056 7.150 1.00 98.50 207 VAL A O 1
ATOM 1582 N N . ASN A 1 208 ? -19.326 0.823 7.548 1.00 98.38 208 ASN A N 1
ATOM 1583 C CA . ASN A 1 208 ? -19.147 0.433 8.944 1.00 98.38 208 ASN A CA 1
ATOM 1584 C C . ASN A 1 208 ? -18.509 -0.951 9.058 1.00 98.38 208 ASN A C 1
ATOM 1586 O O . ASN A 1 208 ? -17.524 -1.101 9.782 1.00 98.38 208 ASN A O 1
ATOM 1590 N N . LEU A 1 209 ? -19.022 -1.943 8.322 1.00 98.69 209 LEU A N 1
ATOM 1591 C CA . LEU A 1 209 ? -18.426 -3.278 8.291 1.00 98.69 209 LEU A CA 1
ATOM 1592 C C . LEU A 1 209 ? -16.993 -3.229 7.748 1.00 98.69 209 LEU A C 1
ATOM 1594 O O . LEU A 1 209 ? -16.089 -3.810 8.350 1.00 98.69 209 LEU A O 1
ATOM 1598 N N . PHE A 1 210 ? -16.764 -2.491 6.655 1.00 98.69 210 PHE A N 1
ATOM 1599 C CA . PHE A 1 210 ? -15.424 -2.284 6.101 1.00 98.69 210 PHE A CA 1
ATOM 1600 C C . PHE A 1 210 ? -14.460 -1.724 7.154 1.00 98.69 210 PHE A C 1
ATOM 1602 O O . PHE A 1 210 ? -13.383 -2.278 7.375 1.00 98.69 210 PHE A O 1
ATOM 1609 N N . GLY A 1 211 ? -14.860 -0.642 7.820 1.00 98.56 211 GLY A N 1
ATOM 1610 C CA . GLY A 1 211 ? -14.046 0.044 8.808 1.00 98.56 211 GLY A CA 1
ATOM 1611 C C . GLY A 1 211 ? -13.728 -0.810 10.033 1.00 98.56 211 GLY A C 1
ATOM 1612 O O . GLY A 1 211 ? -12.579 -0.865 10.472 1.00 98.56 211 GLY A O 1
ATOM 1613 N N . GLN A 1 212 ? -14.720 -1.538 10.552 1.00 98.62 212 GLN A N 1
ATOM 1614 C CA . GLN A 1 212 ? -14.538 -2.468 11.669 1.00 98.62 212 GLN A CA 1
ATOM 1615 C C . GLN A 1 212 ? -13.559 -3.594 11.317 1.00 98.62 212 GLN A C 1
ATOM 1617 O O . GLN A 1 212 ? -12.675 -3.913 12.113 1.00 98.62 212 GLN A O 1
ATOM 1622 N N . LEU A 1 213 ? -13.672 -4.165 10.114 1.00 98.69 213 LEU A N 1
ATOM 1623 C CA . LEU A 1 213 ? -12.748 -5.192 9.632 1.00 98.69 213 LEU A CA 1
ATOM 1624 C C . LEU A 1 213 ? -11.340 -4.631 9.401 1.00 98.69 213 LEU A C 1
ATOM 1626 O O . LEU A 1 213 ? -10.365 -5.301 9.736 1.00 98.69 213 LEU A O 1
ATOM 1630 N N . ALA A 1 214 ? -11.210 -3.402 8.892 1.00 98.44 214 ALA A N 1
ATOM 1631 C CA . ALA A 1 214 ? -9.918 -2.742 8.707 1.00 98.44 214 ALA A CA 1
ATOM 1632 C C . ALA A 1 214 ? -9.182 -2.515 10.042 1.00 98.44 214 ALA A C 1
ATOM 1634 O O . ALA A 1 214 ? -7.987 -2.819 10.141 1.00 98.44 214 ALA A O 1
ATOM 1635 N N . GLU A 1 215 ? -9.893 -2.057 11.081 1.00 98.69 215 GLU A N 1
ATOM 1636 C CA . GLU A 1 215 ? -9.348 -1.932 12.440 1.00 98.69 215 GLU A CA 1
ATOM 1637 C C . GLU A 1 215 ? -8.975 -3.302 13.015 1.00 98.69 215 GLU A C 1
ATOM 1639 O O . GLU A 1 215 ? -7.913 -3.471 13.620 1.00 98.69 215 GLU A O 1
ATOM 1644 N N . TYR A 1 216 ? -9.835 -4.303 12.818 1.00 98.38 216 TYR A N 1
ATOM 1645 C CA . TYR A 1 216 ? -9.633 -5.643 13.356 1.00 98.38 216 TYR A CA 1
ATOM 1646 C C . TYR A 1 216 ? -8.432 -6.362 12.728 1.00 98.38 216 TYR A C 1
ATOM 1648 O O . TYR A 1 216 ? -7.629 -6.969 13.444 1.00 98.38 216 TYR A O 1
ATOM 1656 N N . GLU A 1 217 ? -8.258 -6.256 11.410 1.00 98.12 217 GLU A N 1
ATOM 1657 C CA . GLU A 1 217 ? -7.098 -6.787 10.689 1.00 98.12 217 GLU A CA 1
ATOM 1658 C C . GLU A 1 217 ? -5.797 -6.112 11.146 1.00 98.12 217 GLU A C 1
ATOM 1660 O O . GLU A 1 217 ? -4.809 -6.803 11.420 1.00 98.12 217 GLU A O 1
ATOM 1665 N N . ALA A 1 218 ? -5.815 -4.783 11.305 1.00 97.06 218 ALA A N 1
ATOM 1666 C CA . ALA A 1 218 ? -4.681 -4.018 11.817 1.00 97.06 218 ALA A CA 1
ATOM 1667 C C . ALA A 1 218 ? -4.296 -4.473 13.234 1.00 97.06 218 ALA A C 1
ATOM 1669 O O . ALA A 1 218 ? -3.154 -4.853 13.492 1.00 97.06 218 ALA A O 1
ATOM 1670 N N . LEU A 1 219 ? -5.252 -4.527 14.161 1.00 97.38 219 LEU A N 1
ATOM 1671 C CA . LEU A 1 219 ? -4.980 -4.951 15.537 1.00 97.38 219 LEU A CA 1
ATOM 1672 C C . LEU A 1 219 ? -4.538 -6.417 15.621 1.00 97.38 219 LEU A C 1
ATOM 1674 O O . LEU A 1 219 ? -3.658 -6.743 16.421 1.00 97.38 219 LEU A O 1
ATOM 1678 N N . THR A 1 220 ? -5.080 -7.293 14.771 1.00 96.56 220 THR A N 1
ATOM 1679 C CA . THR A 1 220 ? -4.659 -8.697 14.722 1.00 96.56 220 THR A CA 1
ATOM 1680 C C . THR A 1 220 ? -3.204 -8.827 14.268 1.00 96.56 220 THR A C 1
ATOM 1682 O O . THR A 1 220 ? -2.440 -9.563 14.896 1.00 96.56 220 THR A O 1
ATOM 1685 N N . LEU A 1 221 ? -2.783 -8.094 13.228 1.00 94.12 221 LEU A N 1
ATOM 1686 C CA . LEU A 1 221 ? -1.379 -8.054 12.798 1.00 94.12 221 LEU A CA 1
ATOM 1687 C C . LEU A 1 221 ? -0.462 -7.666 13.966 1.00 94.12 221 LEU A C 1
ATOM 1689 O O . LEU A 1 221 ? 0.521 -8.354 14.246 1.00 94.12 221 LEU A O 1
ATOM 1693 N N . HIS A 1 222 ? -0.802 -6.594 14.677 1.00 94.75 222 HIS A N 1
ATOM 1694 C CA . HIS A 1 222 ? -0.007 -6.113 15.804 1.00 94.75 222 HIS A CA 1
ATOM 1695 C C . HIS A 1 222 ? 0.009 -7.104 16.977 1.00 94.75 222 HIS A C 1
ATOM 1697 O O . HIS A 1 222 ? 1.058 -7.293 17.594 1.00 94.75 222 HIS A O 1
ATOM 1703 N N . GLY A 1 223 ? -1.108 -7.785 17.249 1.00 95.75 223 GLY A N 1
ATOM 1704 C CA . GLY A 1 223 ? -1.187 -8.844 18.255 1.00 95.75 223 GLY A CA 1
ATOM 1705 C C . GLY A 1 223 ? -0.270 -10.031 17.945 1.00 95.75 223 GLY A C 1
ATOM 1706 O O . GLY A 1 223 ? 0.437 -10.511 18.829 1.00 95.75 223 GLY A O 1
ATOM 1707 N N . LEU A 1 224 ? -0.203 -10.465 16.683 1.00 94.56 224 LEU A N 1
ATOM 1708 C CA . LEU A 1 224 ? 0.716 -11.530 16.263 1.00 94.56 224 LEU A CA 1
ATOM 1709 C C . LEU A 1 224 ? 2.179 -11.127 16.444 1.00 94.56 224 LEU A C 1
ATOM 1711 O O . LEU A 1 224 ? 2.983 -11.908 16.950 1.00 94.56 224 LEU A O 1
ATOM 1715 N N . MET A 1 225 ? 2.526 -9.894 16.079 1.00 93.38 225 MET A N 1
ATOM 1716 C CA . MET A 1 225 ? 3.889 -9.387 16.247 1.00 93.38 225 MET A CA 1
ATOM 1717 C C . MET A 1 225 ? 4.274 -9.283 17.726 1.00 93.38 225 MET A C 1
ATOM 1719 O O . MET A 1 225 ? 5.391 -9.650 18.098 1.00 93.38 225 MET A O 1
ATOM 1723 N N . LEU A 1 226 ? 3.337 -8.876 18.587 1.00 94.62 226 LEU A N 1
ATOM 1724 C CA . LEU A 1 226 ? 3.533 -8.832 20.035 1.00 94.62 226 LEU A CA 1
ATOM 1725 C C . LEU A 1 226 ? 3.758 -10.232 20.631 1.00 94.62 226 LEU A C 1
ATOM 1727 O O . LEU A 1 226 ? 4.599 -10.398 21.513 1.00 94.62 226 LEU A O 1
ATOM 1731 N N . CYS A 1 227 ? 3.041 -11.242 20.131 1.00 94.62 227 CYS A N 1
ATOM 1732 C CA . CYS A 1 227 ? 3.132 -12.632 20.589 1.00 94.62 227 CYS A CA 1
ATOM 1733 C C . CYS A 1 227 ? 4.207 -13.478 19.873 1.00 94.62 227 CYS A C 1
ATOM 1735 O O . CYS A 1 227 ? 4.315 -14.679 20.144 1.00 94.62 227 CYS A O 1
ATOM 1737 N N . SER A 1 228 ? 5.007 -12.875 18.989 1.00 92.69 228 SER A N 1
ATOM 1738 C CA . SER A 1 228 ? 6.094 -13.548 18.267 1.00 92.69 228 SER A CA 1
ATOM 1739 C C . SER A 1 228 ? 7.304 -13.856 19.164 1.00 92.69 228 SER A C 1
ATOM 1741 O O . SER A 1 228 ? 7.378 -13.437 20.321 1.00 92.69 228 SER A O 1
ATOM 1743 N N . LYS A 1 229 ? 8.277 -14.620 18.645 1.00 89.00 229 LYS A N 1
ATOM 1744 C CA . LYS A 1 229 ? 9.533 -14.953 19.345 1.00 89.00 229 LYS A CA 1
ATOM 1745 C C . LYS A 1 229 ? 10.752 -14.654 18.452 1.00 89.00 229 LYS A C 1
ATOM 1747 O O . LYS A 1 229 ? 11.022 -15.450 17.557 1.00 89.00 229 LYS A O 1
ATOM 1752 N N . PRO A 1 230 ? 11.511 -13.569 18.704 1.00 89.31 230 PRO A N 1
ATOM 1753 C CA . PRO A 1 230 ? 11.251 -12.532 19.709 1.00 89.31 230 PRO A CA 1
ATOM 1754 C C . PRO A 1 230 ? 9.965 -11.746 19.405 1.00 89.31 230 PRO A C 1
ATOM 1756 O O . PRO A 1 230 ? 9.533 -11.668 18.256 1.00 89.31 230 PRO A O 1
ATOM 1759 N N . GLY A 1 231 ? 9.342 -11.198 20.448 1.00 89.50 231 GLY A N 1
ATOM 1760 C CA . GLY A 1 231 ? 8.149 -10.360 20.318 1.00 89.50 231 GLY A CA 1
ATOM 1761 C C . GLY A 1 231 ? 8.524 -8.924 19.966 1.00 89.50 231 GLY A C 1
ATOM 1762 O O . GLY A 1 231 ? 9.564 -8.428 20.405 1.00 89.50 231 GLY A O 1
ATOM 1763 N N . PHE A 1 232 ? 7.673 -8.252 19.192 1.00 90.00 232 PHE A N 1
ATOM 1764 C CA . PHE A 1 232 ? 7.883 -6.874 18.754 1.00 90.00 232 PHE A CA 1
ATOM 1765 C C . PHE A 1 232 ? 6.680 -5.998 19.084 1.00 90.00 232 PHE A C 1
ATOM 1767 O O . PHE A 1 232 ? 5.546 -6.306 18.721 1.00 90.00 232 PHE A O 1
ATOM 1774 N N . THR A 1 233 ? 6.946 -4.841 19.684 1.00 91.75 233 THR A N 1
ATOM 1775 C CA . THR A 1 233 ? 5.942 -3.789 19.856 1.00 91.75 233 THR A CA 1
ATOM 1776 C C . THR A 1 233 ? 6.051 -2.803 18.699 1.00 91.75 233 THR A C 1
ATOM 1778 O O . THR A 1 233 ? 6.996 -2.018 18.627 1.00 91.75 233 THR A O 1
ATOM 1781 N N . LEU A 1 234 ? 5.085 -2.859 17.782 1.00 90.88 234 LEU A N 1
ATOM 1782 C CA . LEU A 1 234 ? 5.013 -1.960 16.624 1.00 90.88 234 LEU A CA 1
ATOM 1783 C C . LEU A 1 234 ? 4.294 -0.637 16.928 1.00 90.88 234 LEU A C 1
ATOM 1785 O O . LEU A 1 234 ? 4.549 0.362 16.260 1.00 90.88 234 LEU A O 1
ATOM 1789 N N . LEU A 1 235 ? 3.412 -0.634 17.933 1.00 93.38 235 LEU A N 1
ATOM 1790 C CA . LEU A 1 235 ? 2.665 0.545 18.377 1.00 93.38 235 LEU A CA 1
ATOM 1791 C C . LEU A 1 235 ? 3.520 1.429 19.284 1.00 93.38 235 LEU A C 1
ATOM 1793 O O . LEU A 1 235 ? 4.363 0.941 20.040 1.00 93.38 235 LEU A O 1
ATOM 1797 N N . LYS A 1 236 ? 3.255 2.732 19.250 1.00 93.50 236 LYS A N 1
ATOM 1798 C CA . LYS A 1 236 ? 3.793 3.701 20.208 1.00 93.50 236 LYS A CA 1
ATOM 1799 C C . LYS A 1 236 ? 2.661 4.261 21.082 1.00 93.50 236 LYS A C 1
ATOM 1801 O O . LYS A 1 236 ? 1.501 4.159 20.678 1.00 93.50 236 LYS A O 1
ATOM 1806 N N . PRO A 1 237 ? 2.960 4.833 22.264 1.00 95.69 237 PRO A N 1
ATOM 1807 C CA . PRO A 1 237 ? 1.945 5.482 23.096 1.00 95.69 237 PRO A CA 1
ATOM 1808 C C . PRO A 1 237 ? 1.111 6.510 22.322 1.00 95.69 237 PRO A C 1
ATOM 1810 O O . PRO A 1 237 ? -0.105 6.554 22.465 1.00 95.69 237 PRO A O 1
ATOM 1813 N N . GLU A 1 238 ? 1.748 7.265 21.432 1.00 95.88 238 GLU A N 1
ATOM 1814 C CA . GLU A 1 238 ? 1.106 8.256 20.573 1.00 95.88 238 GLU A CA 1
ATOM 1815 C C . GLU A 1 238 ? 0.149 7.599 19.567 1.00 95.88 238 GLU A C 1
ATOM 1817 O O . GLU A 1 238 ? -0.927 8.131 19.311 1.00 95.88 238 GLU A O 1
ATOM 1822 N N . THR A 1 239 ? 0.485 6.412 19.043 1.00 96.44 239 THR A N 1
ATOM 1823 C CA . THR A 1 239 ? -0.427 5.632 18.188 1.00 96.44 239 THR A CA 1
ATOM 1824 C C . THR A 1 239 ? -1.708 5.277 18.935 1.00 96.44 239 THR A C 1
ATOM 1826 O O . THR A 1 239 ? -2.798 5.435 18.393 1.00 96.44 239 THR A O 1
ATOM 1829 N N . LEU A 1 240 ? -1.584 4.822 20.186 1.00 97.94 240 LEU A N 1
ATOM 1830 C CA . LEU A 1 240 ? -2.737 4.477 21.021 1.00 97.94 240 LEU A CA 1
ATOM 1831 C C . LEU A 1 240 ? -3.577 5.717 21.351 1.00 97.94 240 LEU A C 1
ATOM 1833 O O . LEU A 1 240 ? -4.794 5.670 21.218 1.00 97.94 240 LEU A O 1
ATOM 1837 N N . ALA A 1 241 ? -2.933 6.842 21.677 1.00 98.38 241 ALA A N 1
ATOM 1838 C CA . ALA A 1 241 ? -3.625 8.102 21.943 1.00 98.38 241 ALA A CA 1
ATOM 1839 C C . ALA A 1 241 ? -4.447 8.590 20.736 1.00 98.38 241 ALA A C 1
ATOM 1841 O O . ALA A 1 241 ? -5.573 9.057 20.905 1.00 98.38 241 ALA A O 1
ATOM 1842 N N . TRP A 1 242 ? -3.919 8.445 19.516 1.00 98.38 242 TRP A N 1
ATOM 1843 C CA . TRP A 1 242 ? -4.665 8.752 18.294 1.00 98.38 242 TRP A CA 1
ATOM 1844 C C . TRP A 1 242 ? -5.848 7.806 18.069 1.00 98.38 242 TRP A C 1
ATOM 1846 O O . TRP A 1 242 ? -6.924 8.274 17.708 1.00 98.38 242 TRP A O 1
ATOM 1856 N N . ILE A 1 243 ? -5.675 6.500 18.302 1.00 98.56 243 ILE A N 1
ATOM 1857 C CA . ILE A 1 243 ? -6.762 5.513 18.190 1.00 98.56 243 ILE A CA 1
ATOM 1858 C C . ILE A 1 243 ? -7.897 5.834 19.168 1.00 98.56 243 ILE A C 1
ATOM 1860 O O . ILE A 1 243 ? -9.064 5.813 18.778 1.00 98.56 243 ILE A O 1
ATOM 1864 N N . ASP A 1 244 ? -7.570 6.152 20.421 1.00 98.56 244 ASP A N 1
ATOM 1865 C CA . ASP A 1 244 ? -8.570 6.471 21.441 1.00 98.56 244 ASP A CA 1
ATOM 1866 C C . ASP A 1 244 ? -9.313 7.771 21.101 1.00 98.56 244 ASP A C 1
ATOM 1868 O O . ASP A 1 244 ? -10.543 7.816 21.155 1.00 98.56 244 ASP A O 1
ATOM 1872 N N . ALA A 1 245 ? -8.591 8.808 20.661 1.00 98.56 245 ALA A N 1
ATOM 1873 C CA . ALA A 1 245 ? -9.202 10.056 20.209 1.00 98.56 245 ALA A CA 1
ATOM 1874 C C . ALA A 1 245 ? -10.135 9.844 19.005 1.00 98.56 245 ALA A C 1
ATOM 1876 O O . ALA A 1 245 ? -11.231 10.402 18.968 1.00 98.56 245 ALA A O 1
ATOM 1877 N N . LEU A 1 246 ? -9.721 9.019 18.039 1.00 98.62 246 LEU A N 1
ATOM 1878 C CA . LEU A 1 246 ? -10.504 8.698 16.848 1.00 98.62 246 LEU A CA 1
ATOM 1879 C C . LEU A 1 246 ? -11.805 7.964 17.198 1.00 98.62 246 LEU A C 1
ATOM 1881 O O . LEU A 1 246 ? -12.860 8.278 16.649 1.00 98.62 246 LEU A O 1
ATOM 1885 N N . ARG A 1 247 ? -11.738 7.002 18.125 1.00 98.62 247 ARG A N 1
ATOM 1886 C CA . ARG A 1 247 ? -12.910 6.257 18.604 1.00 98.62 247 ARG A CA 1
ATOM 1887 C C . ARG A 1 247 ? -13.902 7.166 19.315 1.00 98.62 247 ARG A C 1
ATOM 1889 O O . ARG A 1 247 ? -15.074 7.147 18.960 1.00 98.62 247 ARG A O 1
ATOM 1896 N N . ASN A 1 248 ? -13.422 8.012 20.227 1.00 98.56 248 ASN A N 1
ATOM 1897 C CA . ASN A 1 248 ? -14.274 8.991 20.905 1.00 98.56 248 ASN A CA 1
ATOM 1898 C C . ASN A 1 248 ? -14.942 9.931 19.893 1.00 98.56 248 ASN A C 1
ATOM 1900 O O . ASN A 1 248 ? -16.147 10.151 19.955 1.00 98.56 248 ASN A O 1
ATOM 1904 N N . TYR A 1 249 ? -14.184 10.420 18.906 1.00 98.69 249 TYR A N 1
ATOM 1905 C CA . TYR A 1 249 ? -14.732 11.268 17.852 1.00 98.69 249 TYR A CA 1
ATOM 1906 C C . TYR A 1 249 ? -15.815 10.562 17.027 1.00 98.69 249 TYR A C 1
ATOM 1908 O O . TYR A 1 249 ? -16.863 11.157 16.766 1.00 98.69 249 TYR A O 1
ATOM 1916 N N . ARG A 1 250 ? -15.600 9.299 16.634 1.00 98.62 250 ARG A N 1
ATOM 1917 C CA . ARG A 1 250 ? -16.618 8.489 15.945 1.00 98.62 250 ARG A CA 1
ATOM 1918 C C . ARG A 1 250 ? -17.886 8.355 16.789 1.00 98.62 250 ARG A C 1
ATOM 1920 O O . ARG A 1 250 ? -18.975 8.567 16.263 1.00 98.62 250 ARG A O 1
ATOM 1927 N N . ASP A 1 251 ? -17.745 8.034 18.071 1.00 98.19 251 ASP A N 1
ATOM 1928 C CA . ASP A 1 251 ? -18.877 7.795 18.971 1.00 98.19 251 ASP A CA 1
ATOM 1929 C C . ASP A 1 251 ? -19.682 9.080 19.241 1.00 98.19 251 ASP A C 1
ATOM 1931 O O . ASP A 1 251 ? -20.912 9.048 19.276 1.00 98.19 251 ASP A O 1
ATOM 1935 N N . GLU A 1 252 ? -19.008 10.225 19.384 1.00 98.25 252 GLU A N 1
ATOM 1936 C CA . GLU A 1 252 ? -19.642 11.525 19.639 1.00 98.25 252 GLU A CA 1
ATOM 1937 C C . GLU A 1 252 ? -20.291 12.135 18.390 1.00 98.25 252 GLU A C 1
ATOM 1939 O O . GLU A 1 252 ? -21.363 12.737 18.472 1.00 98.25 252 GLU A O 1
ATOM 1944 N N . SER A 1 253 ? -19.640 12.010 17.231 1.00 98.12 253 SER A N 1
ATOM 1945 C CA . SER A 1 253 ? -20.090 12.651 15.988 1.00 98.12 253 SER A CA 1
ATOM 1946 C C . SER A 1 253 ? -21.018 11.777 15.143 1.00 98.12 253 SER A C 1
ATOM 1948 O O . SER A 1 253 ? -21.747 12.301 14.299 1.00 98.12 253 SER A O 1
ATOM 1950 N N . GLY A 1 254 ? -20.970 10.453 15.321 1.00 98.19 254 GLY A N 1
ATOM 1951 C CA . GLY A 1 254 ? -21.625 9.483 14.443 1.00 98.19 254 GLY A CA 1
ATOM 1952 C C . GLY A 1 254 ? -20.996 9.377 13.047 1.00 98.19 254 GLY A C 1
ATOM 1953 O O . GLY A 1 254 ? -21.554 8.704 12.181 1.00 98.19 254 GLY A O 1
ATOM 1954 N N . ILE A 1 255 ? -19.859 10.039 12.799 1.00 98.50 255 ILE A N 1
ATOM 1955 C CA . ILE A 1 255 ? -19.170 9.993 11.508 1.00 98.50 255 ILE A CA 1
ATOM 1956 C C . ILE A 1 255 ? -18.404 8.665 11.394 1.00 98.50 255 ILE A C 1
ATOM 1958 O O . ILE A 1 255 ? -17.641 8.327 12.303 1.00 98.50 255 ILE A O 1
ATOM 1962 N N . PRO A 1 256 ? -18.545 7.919 10.280 1.00 98.19 256 PRO A N 1
ATOM 1963 C CA . PRO A 1 256 ? -17.887 6.630 10.080 1.00 98.19 256 PRO A CA 1
ATOM 1964 C C . PRO A 1 256 ? -16.393 6.806 9.762 1.00 98.19 256 PRO A C 1
ATOM 1966 O O . PRO A 1 256 ? -15.961 6.670 8.617 1.00 98.19 256 PRO A O 1
ATOM 1969 N N . VAL A 1 257 ? -15.599 7.133 10.783 1.00 98.62 257 VAL A N 1
ATOM 1970 C CA . VAL A 1 257 ? -14.136 7.204 10.694 1.00 98.62 257 VAL A CA 1
ATOM 1971 C C . VAL A 1 257 ? -13.523 5.967 11.337 1.00 98.62 257 VAL A C 1
ATOM 1973 O O . VAL A 1 257 ? -13.930 5.545 12.420 1.00 98.62 257 VAL A O 1
ATOM 1976 N N . PHE A 1 258 ? -12.522 5.393 10.690 1.00 98.75 258 PHE A N 1
ATOM 1977 C CA . PHE A 1 258 ? -11.855 4.174 11.139 1.00 98.75 258 PHE A CA 1
ATOM 1978 C C . PHE A 1 258 ? -10.351 4.313 10.995 1.00 98.75 258 PHE A C 1
ATOM 1980 O O . PHE A 1 258 ? -9.865 5.286 10.417 1.00 98.75 258 PHE A O 1
ATOM 1987 N N . PHE A 1 259 ? -9.602 3.339 11.501 1.00 98.62 259 PHE A N 1
ATOM 1988 C CA . PHE A 1 259 ? -8.165 3.300 11.287 1.00 98.62 259 PHE A CA 1
ATOM 1989 C C . PHE A 1 259 ? -7.670 1.980 10.713 1.00 98.62 259 PHE A C 1
ATOM 1991 O O . PHE A 1 259 ? -8.280 0.924 10.863 1.00 98.62 259 PHE A O 1
ATOM 1998 N N . THR A 1 260 ? -6.497 2.041 10.098 1.00 98.12 260 THR A N 1
ATOM 1999 C CA . THR A 1 260 ? -5.667 0.866 9.854 1.00 98.12 260 THR A CA 1
ATOM 2000 C C . THR A 1 260 ? -4.199 1.190 10.124 1.00 98.12 260 THR A C 1
ATOM 2002 O O . THR A 1 260 ? -3.816 2.352 10.294 1.00 98.12 260 THR A O 1
ATOM 2005 N N . LEU A 1 261 ? -3.384 0.146 10.232 1.00 94.25 261 LEU A N 1
ATOM 2006 C CA . LEU A 1 261 ? -1.966 0.226 10.555 1.00 94.25 261 LEU A CA 1
ATOM 2007 C C . LEU A 1 261 ? -1.200 -0.817 9.745 1.00 94.25 261 LEU A C 1
ATOM 2009 O O . LEU A 1 261 ? -1.586 -1.985 9.678 1.00 94.25 261 LEU A O 1
ATOM 2013 N N . ASP A 1 262 ? -0.075 -0.385 9.190 1.00 90.62 262 ASP A N 1
ATOM 2014 C CA . ASP A 1 262 ? 0.952 -1.269 8.650 1.00 90.62 262 ASP A CA 1
ATOM 2015 C C . ASP A 1 262 ? 1.878 -1.778 9.772 1.00 90.62 262 ASP A C 1
ATOM 2017 O O . ASP A 1 262 ? 1.666 -1.538 10.956 1.00 90.62 262 ASP A O 1
ATOM 2021 N N . ALA A 1 263 ? 2.973 -2.459 9.418 1.00 87.00 263 ALA A N 1
ATOM 2022 C CA . ALA A 1 263 ? 4.004 -2.869 10.371 1.00 87.00 263 ALA A CA 1
ATOM 2023 C C . ALA A 1 263 ? 4.821 -1.675 10.933 1.00 87.00 263 ALA A C 1
ATOM 2025 O O . ALA A 1 263 ? 6.002 -1.506 10.604 1.00 87.00 263 ALA A O 1
ATOM 2026 N N . GLY A 1 264 ? 4.193 -0.835 11.761 1.00 89.44 264 GLY A N 1
ATOM 2027 C CA . GLY A 1 264 ? 4.778 0.352 12.381 1.00 89.44 264 GLY A CA 1
ATOM 2028 C C . GLY A 1 264 ? 3.750 1.222 13.123 1.00 89.44 264 GLY A C 1
ATOM 2029 O O . GLY A 1 264 ? 2.588 0.848 13.233 1.00 89.44 264 GLY A O 1
ATOM 2030 N N . PRO A 1 265 ? 4.173 2.382 13.654 1.00 92.00 265 PRO A N 1
ATOM 2031 C CA . PRO A 1 265 ? 3.324 3.207 14.515 1.00 92.00 265 PRO A CA 1
ATOM 2032 C C . PRO A 1 265 ? 2.483 4.255 13.777 1.00 92.00 265 PRO A C 1
ATOM 2034 O O . PRO A 1 265 ? 1.700 4.938 14.430 1.00 92.00 265 PRO A O 1
ATOM 2037 N N . ASN A 1 266 ? 2.674 4.435 12.468 1.00 93.62 266 ASN A N 1
ATOM 2038 C CA . ASN A 1 266 ? 1.997 5.477 11.694 1.00 93.62 266 ASN A CA 1
ATOM 2039 C C . ASN A 1 266 ? 0.584 5.030 11.335 1.00 93.62 266 ASN A C 1
ATOM 2041 O O . ASN A 1 266 ? 0.399 3.926 10.826 1.00 93.62 266 ASN A O 1
ATOM 2045 N N . LEU A 1 267 ? -0.385 5.890 11.633 1.00 95.69 267 LEU A N 1
ATOM 2046 C CA . LEU A 1 267 ? -1.808 5.584 11.585 1.00 95.69 267 LEU A CA 1
ATOM 2047 C C . LEU A 1 267 ? -2.404 6.071 10.269 1.00 95.69 267 LEU A C 1
ATOM 2049 O O . LEU A 1 267 ? -2.177 7.214 9.887 1.00 95.69 267 LEU A O 1
ATOM 2053 N N . HIS A 1 268 ? -3.199 5.233 9.620 1.00 97.88 268 HIS A N 1
ATOM 2054 C CA . HIS A 1 268 ? -4.039 5.630 8.496 1.00 97.88 268 HIS A CA 1
ATOM 2055 C C . HIS A 1 268 ? -5.461 5.833 9.010 1.00 97.88 268 HIS A C 1
ATOM 2057 O O . HIS A 1 268 ? -6.015 4.923 9.626 1.00 97.88 268 HIS A O 1
ATOM 2063 N N . ILE A 1 269 ? -6.034 7.015 8.793 1.00 98.69 269 ILE A N 1
ATOM 2064 C CA . ILE A 1 269 ? -7.407 7.359 9.170 1.00 98.69 269 ILE A CA 1
ATOM 2065 C C . ILE A 1 269 ? -8.274 7.310 7.916 1.00 98.69 269 ILE A C 1
ATOM 2067 O O . ILE A 1 269 ? -8.071 8.067 6.973 1.00 98.69 269 ILE A O 1
ATOM 2071 N N . LEU A 1 270 ? -9.255 6.418 7.943 1.00 98.69 270 LEU A N 1
ATOM 2072 C CA . LEU A 1 270 ? -10.064 5.953 6.826 1.00 98.69 270 LEU A CA 1
ATOM 2073 C C . LEU A 1 270 ? -11.495 6.493 6.951 1.00 98.69 270 LEU A C 1
ATOM 2075 O O . LEU A 1 270 ? -12.148 6.233 7.962 1.00 98.69 270 LEU A O 1
ATOM 2079 N N . TYR A 1 271 ? -11.997 7.228 5.953 1.00 98.75 271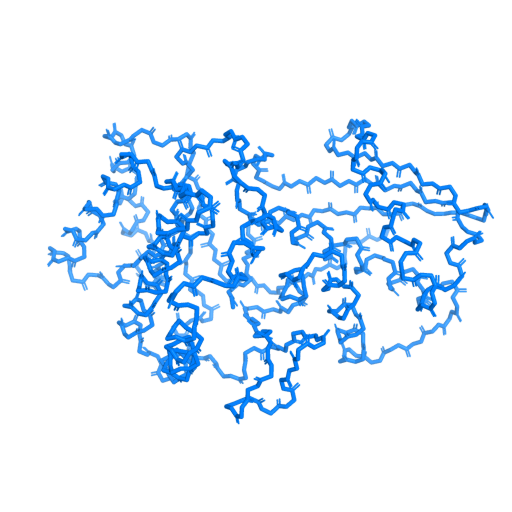 TYR A N 1
ATOM 2080 C CA . TYR A 1 271 ? -13.334 7.846 6.014 1.00 98.75 271 TYR A CA 1
ATOM 2081 C C . TYR A 1 271 ? -13.932 8.145 4.621 1.00 98.75 271 TYR A C 1
ATOM 2083 O O . TYR A 1 271 ? -13.192 8.332 3.651 1.00 98.75 271 TYR A O 1
ATOM 2091 N N . PRO A 1 272 ? -15.271 8.231 4.492 1.00 98.38 272 PRO A N 1
ATOM 2092 C CA . PRO A 1 272 ? -15.923 8.628 3.244 1.00 98.38 272 PRO A CA 1
ATOM 2093 C C . PRO A 1 272 ? -15.636 10.077 2.840 1.00 98.38 272 PRO A C 1
ATOM 2095 O O . PRO A 1 272 ? -15.550 10.973 3.685 1.00 98.38 272 PRO A O 1
ATOM 2098 N N . TYR A 1 273 ? -15.618 10.333 1.528 1.00 98.31 273 TYR A N 1
ATOM 2099 C CA . TYR A 1 273 ? -15.419 11.671 0.955 1.00 98.31 273 TYR A CA 1
ATOM 2100 C C . TYR A 1 273 ? -16.386 12.728 1.506 1.00 98.31 273 TYR A C 1
ATOM 2102 O O . TYR A 1 273 ? -15.990 13.868 1.748 1.00 98.31 273 TYR A O 1
ATOM 2110 N N . ALA A 1 274 ? -17.642 12.346 1.763 1.00 98.06 274 ALA A N 1
ATOM 2111 C CA . ALA A 1 274 ? -18.674 13.245 2.283 1.00 98.06 274 ALA A CA 1
ATOM 2112 C C . ALA A 1 274 ? -18.288 13.926 3.611 1.00 98.06 274 ALA A C 1
ATOM 2114 O O . ALA A 1 274 ? -18.807 14.995 3.927 1.00 98.06 274 ALA A O 1
ATOM 2115 N N . HIS A 1 275 ? -17.362 13.337 4.373 1.00 98.44 275 HIS A N 1
ATOM 2116 C CA . HIS A 1 275 ? -16.917 13.844 5.669 1.00 98.44 275 HIS A CA 1
ATOM 2117 C C . HIS A 1 275 ? -15.528 14.491 5.633 1.00 98.44 275 HIS A C 1
ATOM 2119 O O . HIS A 1 275 ? -15.019 14.884 6.681 1.00 98.44 275 HIS A O 1
ATOM 2125 N N . GLN A 1 276 ? -14.920 14.645 4.450 1.00 98.50 276 GLN A N 1
ATOM 2126 C CA . GLN A 1 276 ? -13.527 15.071 4.305 1.00 98.50 276 GLN A CA 1
ATOM 2127 C C . GLN A 1 276 ? -13.203 16.359 5.060 1.00 98.50 276 GLN A C 1
ATOM 2129 O O . GLN A 1 276 ? -12.284 16.389 5.873 1.00 98.50 276 GLN A O 1
ATOM 2134 N N . GLN A 1 277 ? -13.984 17.415 4.839 1.00 98.44 277 GLN A N 1
ATOM 2135 C CA . GLN A 1 277 ? -13.732 18.710 5.472 1.00 98.44 277 GLN A CA 1
ATOM 2136 C C . GLN A 1 277 ? -13.837 18.634 7.000 1.00 98.44 277 GLN A C 1
ATOM 2138 O O . GLN A 1 277 ? -12.987 19.174 7.707 1.00 98.44 277 GLN A O 1
ATOM 2143 N N . THR A 1 278 ? -14.855 17.939 7.513 1.00 98.62 278 THR A N 1
ATOM 2144 C CA . THR A 1 278 ? -15.084 17.795 8.955 1.00 98.62 278 THR A CA 1
ATOM 2145 C C . THR A 1 278 ? -13.978 16.971 9.615 1.00 98.62 278 THR A C 1
ATOM 2147 O O . THR A 1 278 ? -13.459 17.371 10.655 1.00 98.62 278 THR A O 1
ATOM 2150 N N . VAL A 1 279 ? -13.565 15.868 8.986 1.00 98.75 279 VAL A N 1
ATOM 2151 C CA . VAL A 1 279 ? -12.492 15.005 9.497 1.00 98.75 279 VAL A CA 1
ATOM 2152 C C . VAL A 1 279 ? -11.136 15.708 9.417 1.00 98.75 279 VAL A C 1
ATOM 2154 O O . VAL A 1 279 ? -10.373 15.640 10.373 1.00 98.75 279 VAL A O 1
ATOM 2157 N N . HIS A 1 280 ? -10.835 16.448 8.344 1.00 98.62 280 HIS A N 1
ATOM 2158 C CA . HIS A 1 280 ? -9.605 17.247 8.253 1.00 98.62 280 HIS A CA 1
ATOM 2159 C C . HIS A 1 280 ? -9.523 18.299 9.365 1.00 98.62 280 HIS A C 1
ATOM 2161 O O . HIS A 1 280 ? -8.469 18.459 9.985 1.00 98.62 280 HIS A O 1
ATOM 2167 N N . ALA A 1 281 ? -10.627 19.000 9.642 1.00 98.50 281 ALA A N 1
ATOM 2168 C CA . ALA A 1 281 ? -10.682 19.983 10.720 1.00 98.50 281 ALA A CA 1
ATOM 2169 C C . ALA A 1 281 ? -10.442 19.329 12.090 1.00 98.50 281 ALA A C 1
ATOM 2171 O O . ALA A 1 281 ? -9.656 19.845 12.886 1.00 98.50 281 ALA A O 1
ATOM 2172 N N . TRP A 1 282 ? -11.055 18.167 12.336 1.00 98.69 282 TRP A N 1
ATOM 2173 C CA . TRP A 1 282 ? -10.825 17.395 13.555 1.00 98.69 282 TRP A CA 1
ATOM 2174 C C . TRP A 1 282 ? -9.369 16.918 13.673 1.00 98.69 282 TRP A C 1
ATOM 2176 O O . TRP A 1 282 ? -8.746 17.155 14.704 1.00 98.69 282 TRP A O 1
ATOM 2186 N N . ILE A 1 283 ? -8.783 16.340 12.615 1.00 98.62 283 ILE A N 1
ATOM 2187 C CA . ILE A 1 283 ? -7.368 15.926 12.599 1.00 98.62 283 ILE A CA 1
ATOM 2188 C C . ILE A 1 283 ? -6.451 17.118 12.886 1.00 98.62 283 ILE A C 1
ATOM 2190 O O . ILE A 1 283 ? -5.509 16.985 13.662 1.00 98.62 283 ILE A O 1
ATOM 2194 N N . THR A 1 284 ? -6.724 18.279 12.285 1.00 98.19 284 THR A N 1
ATOM 2195 C CA . THR A 1 284 ? -5.926 19.496 12.496 1.00 98.19 284 THR A CA 1
ATOM 2196 C C . THR A 1 284 ? -5.947 19.918 13.961 1.00 98.19 284 THR A C 1
ATOM 2198 O O . THR A 1 284 ? -4.888 20.120 14.546 1.00 98.19 284 THR A O 1
ATOM 2201 N N . ASN A 1 285 ? -7.131 19.984 14.574 1.00 97.69 285 ASN A N 1
ATOM 2202 C CA . ASN A 1 285 ? -7.258 20.312 15.990 1.00 97.69 285 ASN A CA 1
ATOM 2203 C C . ASN A 1 285 ? -6.580 19.257 16.879 1.00 97.69 285 ASN A C 1
ATOM 2205 O O . ASN A 1 285 ? -5.813 19.592 17.776 1.00 97.69 285 ASN A O 1
ATOM 2209 N N . GLN A 1 286 ? -6.780 17.974 16.582 1.00 97.69 286 GLN A N 1
ATOM 2210 C CA . GLN A 1 286 ? -6.202 16.899 17.375 1.00 97.69 286 GLN A CA 1
ATOM 2211 C C . GLN A 1 286 ? -4.671 16.838 17.262 1.00 97.69 286 GLN A C 1
ATOM 2213 O O . GLN A 1 286 ? -3.987 16.478 18.224 1.00 97.69 286 GLN A O 1
ATOM 2218 N N . ALA A 1 287 ? -4.111 17.248 16.122 1.00 96.62 287 ALA A N 1
ATOM 2219 C CA . ALA A 1 287 ? -2.674 17.356 15.919 1.00 96.62 287 ALA A CA 1
ATOM 2220 C C . ALA A 1 287 ? -2.022 18.440 16.796 1.00 96.62 287 ALA A C 1
ATOM 2222 O O . ALA A 1 287 ? -0.859 18.276 17.160 1.00 96.62 287 ALA A O 1
ATOM 2223 N N . GLU A 1 288 ? -2.750 19.484 17.214 1.00 95.19 288 GLU A N 1
ATOM 2224 C CA . GLU A 1 288 ? -2.245 20.475 18.182 1.00 95.19 288 GLU A CA 1
ATOM 2225 C C . GLU A 1 288 ? -1.988 19.849 19.562 1.00 95.19 288 GLU A C 1
ATOM 2227 O O . GLU A 1 288 ? -1.105 20.287 20.299 1.00 95.19 288 GLU A O 1
ATOM 2232 N N . HIS A 1 289 ? -2.733 18.795 19.906 1.00 94.69 289 HIS A N 1
ATOM 2233 C CA . HIS A 1 289 ? -2.636 18.112 21.196 1.00 94.69 289 HIS A CA 1
ATOM 2234 C C . HIS A 1 289 ? -1.717 16.890 21.153 1.00 94.69 289 HIS A C 1
ATOM 2236 O O . HIS A 1 289 ? -0.939 16.668 22.080 1.00 94.69 289 HIS A O 1
ATOM 2242 N N . LEU A 1 290 ? -1.791 16.101 20.079 1.00 94.88 290 LEU A N 1
ATOM 2243 C CA . LEU A 1 290 ? -1.049 14.845 19.939 1.00 94.88 290 LEU A CA 1
ATOM 2244 C C . LEU A 1 290 ? 0.258 14.982 19.145 1.00 94.88 290 LEU A C 1
ATOM 2246 O O . LEU A 1 290 ? 1.018 14.021 19.074 1.00 94.88 290 LEU A O 1
ATOM 2250 N N . SER A 1 291 ? 0.528 16.160 18.571 1.00 93.44 291 SER A N 1
ATOM 2251 C CA . SER A 1 291 ? 1.812 16.556 17.969 1.00 93.44 291 SER A CA 1
ATOM 2252 C C . SER A 1 291 ? 2.460 15.493 17.057 1.00 93.44 291 SER A C 1
ATOM 2254 O O . SER A 1 291 ? 3.606 15.099 17.295 1.00 93.44 291 SER A O 1
ATOM 2256 N N . PRO A 1 292 ? 1.766 14.998 16.010 1.00 94.44 292 PRO A N 1
ATOM 2257 C CA . PRO A 1 292 ? 2.387 14.107 15.035 1.00 94.44 292 PRO A CA 1
ATOM 2258 C C . PRO A 1 292 ? 3.507 14.841 14.284 1.00 94.44 292 PRO A C 1
ATOM 2260 O O . PRO A 1 292 ? 3.478 16.061 14.132 1.00 94.44 292 PRO A O 1
ATOM 2263 N N . LEU A 1 293 ? 4.476 14.100 13.746 1.00 92.75 293 LEU A N 1
ATOM 2264 C CA . LEU A 1 293 ? 5.561 14.681 12.946 1.00 92.75 293 LEU A CA 1
ATOM 2265 C C . LEU A 1 293 ? 5.037 15.339 11.668 1.00 92.75 293 LEU A C 1
ATOM 2267 O O . LEU A 1 293 ? 5.583 16.343 11.214 1.00 92.75 293 LEU A O 1
ATOM 2271 N N . ARG A 1 294 ? 4.016 14.734 11.055 1.00 92.81 294 ARG A N 1
ATOM 2272 C CA . ARG A 1 294 ? 3.369 15.228 9.838 1.00 92.81 294 ARG A CA 1
ATOM 2273 C C . ARG A 1 294 ? 2.009 14.558 9.660 1.00 92.81 294 ARG A C 1
ATOM 2275 O O . ARG A 1 294 ? 1.834 13.398 10.024 1.00 92.81 294 ARG A O 1
ATOM 2282 N N . VAL A 1 295 ? 1.083 15.278 9.041 1.00 95.50 295 VAL A N 1
ATOM 2283 C CA . VAL A 1 295 ? -0.177 14.736 8.526 1.00 95.50 295 VAL A CA 1
ATOM 2284 C C . VAL A 1 295 ? -0.127 14.794 7.002 1.00 95.50 295 VAL A C 1
ATOM 2286 O O . VAL A 1 295 ? 0.293 15.805 6.434 1.00 95.50 295 VAL A O 1
ATOM 2289 N N . LEU A 1 296 ? -0.506 13.704 6.341 1.00 95.06 296 LEU A N 1
ATOM 2290 C CA . LEU A 1 296 ? -0.696 13.642 4.894 1.00 95.06 296 LEU A CA 1
ATOM 2291 C C . LEU A 1 296 ? -2.154 13.298 4.624 1.00 95.06 296 LEU A C 1
ATOM 2293 O O . LEU A 1 296 ? -2.608 12.247 5.053 1.00 95.06 296 LEU A O 1
ATOM 2297 N N . HIS A 1 297 ? -2.877 14.166 3.930 1.00 97.56 297 HIS A N 1
ATOM 2298 C CA . HIS A 1 297 ? -4.228 13.857 3.473 1.00 97.56 297 HIS A CA 1
ATOM 2299 C C . HIS A 1 297 ? -4.160 13.254 2.074 1.00 97.56 297 HIS A C 1
ATOM 2301 O O . HIS A 1 297 ? -3.494 13.815 1.202 1.00 97.56 297 HIS A O 1
ATOM 2307 N N . ASP A 1 298 ? -4.830 12.125 1.878 1.00 96.81 298 ASP A N 1
ATOM 2308 C CA . ASP A 1 298 ? -4.835 11.384 0.627 1.00 96.81 298 ASP A CA 1
ATOM 2309 C C . ASP A 1 298 ? -6.221 10.805 0.305 1.00 96.81 298 ASP A C 1
ATOM 2311 O O . ASP A 1 298 ? -7.145 10.817 1.121 1.00 96.81 298 ASP A O 1
ATOM 2315 N N . GLU A 1 299 ? -6.366 10.300 -0.914 1.00 97.19 299 GLU A N 1
ATOM 2316 C CA . GLU A 1 299 ? -7.578 9.681 -1.422 1.00 97.19 299 GLU A CA 1
ATOM 2317 C C . GLU A 1 299 ? -7.269 8.571 -2.427 1.00 97.19 299 GLU A C 1
ATOM 2319 O O . GLU A 1 299 ? -6.169 8.479 -2.982 1.00 97.19 299 GLU A O 1
ATOM 2324 N N . MET A 1 300 ? -8.281 7.744 -2.682 1.00 96.56 300 MET A N 1
ATOM 2325 C CA . MET A 1 300 ? -8.266 6.709 -3.714 1.00 96.56 300 MET A CA 1
ATOM 2326 C C . MET A 1 300 ? -7.740 7.230 -5.055 1.00 96.56 300 MET A C 1
ATOM 2328 O O . MET A 1 300 ? -8.267 8.187 -5.617 1.00 96.56 300 MET A O 1
ATOM 2332 N N . GLY A 1 301 ? -6.702 6.570 -5.568 1.00 95.31 301 GLY A N 1
ATOM 2333 C CA . GLY A 1 301 ? -5.975 6.971 -6.767 1.00 95.31 301 GLY A CA 1
ATOM 2334 C C . GLY A 1 301 ? -6.295 6.154 -8.006 1.00 95.31 301 GLY A C 1
ATOM 2335 O O . GLY A 1 301 ? -6.829 5.048 -7.955 1.00 95.31 301 GLY A O 1
ATOM 2336 N N . SER A 1 302 ? -5.914 6.700 -9.157 1.00 94.12 302 SER A N 1
ATOM 2337 C CA . SER A 1 302 ? -6.148 6.118 -10.483 1.00 94.12 302 SER A CA 1
ATOM 2338 C C . SER A 1 302 ? -5.067 5.133 -10.937 1.00 94.12 302 SER A C 1
ATOM 2340 O O . SER A 1 302 ? -5.053 4.744 -12.101 1.00 94.12 302 SER A O 1
ATOM 2342 N N . GLY A 1 303 ? -4.160 4.723 -10.048 1.00 94.06 303 GLY A N 1
ATOM 2343 C CA . GLY A 1 303 ? -3.052 3.836 -10.403 1.00 94.06 303 GLY A CA 1
ATOM 2344 C C . GLY A 1 303 ? -1.858 4.569 -11.025 1.00 94.06 303 GLY A C 1
ATOM 2345 O O . GLY A 1 303 ? -1.827 5.801 -11.055 1.00 94.06 303 GLY A O 1
ATOM 2346 N N . PRO A 1 304 ? -0.843 3.814 -11.475 1.00 95.31 304 PRO A N 1
ATOM 2347 C CA . PRO A 1 304 ? 0.379 4.380 -12.028 1.00 95.31 304 PRO A CA 1
ATOM 2348 C C . PRO A 1 304 ? 0.134 5.070 -13.372 1.00 95.31 304 PRO A C 1
ATOM 2350 O O . PRO A 1 304 ? -0.661 4.610 -14.190 1.00 95.31 304 PRO A O 1
ATOM 2353 N N . VAL A 1 305 ? 0.890 6.136 -13.626 1.00 94.44 305 VAL A N 1
ATOM 2354 C CA . VAL A 1 305 ? 0.884 6.868 -14.897 1.00 94.44 305 VAL A CA 1
ATOM 2355 C C . VAL A 1 305 ? 2.294 6.922 -15.473 1.00 94.44 305 VAL A C 1
ATOM 2357 O O . VAL A 1 305 ? 3.267 7.086 -14.739 1.00 94.44 305 VAL A O 1
ATOM 2360 N N . LYS A 1 306 ? 2.413 6.788 -16.797 1.00 92.38 306 LYS A N 1
ATOM 2361 C CA . LYS A 1 306 ? 3.673 7.046 -17.499 1.00 92.38 306 LYS A CA 1
ATOM 2362 C C . LYS A 1 306 ? 3.852 8.558 -17.618 1.00 92.38 306 LYS A C 1
ATOM 2364 O O . LYS A 1 306 ? 3.013 9.232 -18.217 1.00 92.38 306 LYS A O 1
ATOM 2369 N N . LEU A 1 307 ? 4.921 9.083 -17.028 1.00 88.00 307 LEU A N 1
ATOM 2370 C CA . LEU A 1 307 ? 5.294 10.489 -17.171 1.00 88.00 307 LEU A CA 1
ATOM 2371 C C . LEU A 1 307 ? 5.794 10.728 -18.605 1.00 88.00 307 LEU A C 1
ATOM 2373 O O . LEU A 1 307 ? 6.383 9.831 -19.210 1.00 88.00 307 LEU A O 1
ATOM 2377 N N . GLY A 1 308 ? 5.499 11.901 -19.171 1.00 74.56 308 GLY A N 1
ATOM 2378 C CA . GLY A 1 308 ? 5.884 12.235 -20.546 1.00 74.56 308 GLY A CA 1
ATOM 2379 C C . GLY A 1 308 ? 7.394 12.096 -20.765 1.00 74.56 308 GLY A C 1
ATOM 2380 O O . GLY A 1 308 ? 8.172 12.511 -19.908 1.00 74.56 308 GLY A O 1
ATOM 2381 N N . SER A 1 309 ? 7.763 11.489 -21.897 1.00 55.09 309 SER A N 1
ATOM 2382 C CA . SER A 1 309 ? 9.141 11.308 -22.383 1.00 55.09 309 SER A CA 1
ATOM 2383 C C . SER A 1 309 ? 9.796 12.619 -22.796 1.00 55.09 309 SER A C 1
ATOM 2385 O O . SER A 1 309 ? 9.099 13.383 -23.508 1.00 55.09 309 SER A O 1
#

Radius of gyration: 20.04 Å; chains: 1; bounding box: 50×42×53 Å

Foldseek 3Di:
DFAWDQWAKAKDKDKDFDQLAEFEEEPNHGDVVVSVLVVVLCVVCCVVVVCSRGMHIYMYMYTSDDAQLLPPVQLRVLLNVLLVSLVVVCVVVVDDDDPVRSLQSSQLSSCSSPNNNLFLQAFTGKDADDAPLDPPHYVRGIDGLPAADPQSQWKKKKKFRQDRDHFPDDPVRLVVLLVVQPCNVVLVVVVNVLVNQCSVCRHVVVLQSNQVSQQVNQVVSQVSQCSTVVHDHQADPLLVVVQVLQVVCCVVVVFSWHWHDDSHHMIIIIHTPVCVVVVVVVVVVVCVVSVGPDMDIITGGRHDDDDDD